Protein AF-A0A924DMP6-F1 (afdb_monomer_lite)

Structure (mmCIF, N/CA/C/O backbone):
data_AF-A0A924DMP6-F1
#
_entry.id   AF-A0A924DMP6-F1
#
loop_
_atom_site.group_PDB
_atom_site.id
_atom_site.type_symbol
_atom_site.label_atom_id
_atom_site.label_alt_id
_atom_site.label_comp_id
_atom_site.label_asym_id
_atom_site.label_entity_id
_atom_site.label_seq_id
_atom_site.pdbx_PDB_ins_code
_atom_site.Cartn_x
_atom_site.Cartn_y
_atom_site.Cartn_z
_atom_site.occupancy
_atom_site.B_iso_or_equiv
_atom_site.auth_seq_id
_atom_site.auth_comp_id
_atom_site.auth_asym_id
_atom_site.auth_atom_id
_atom_site.pdbx_PDB_model_num
ATOM 1 N N . MET A 1 1 ? 61.816 -20.428 -28.764 1.00 42.34 1 MET A N 1
ATOM 2 C CA . MET A 1 1 ? 60.392 -20.109 -29.004 1.00 42.34 1 MET A CA 1
ATOM 3 C C . MET A 1 1 ? 60.312 -19.282 -30.287 1.00 42.34 1 MET A C 1
ATOM 5 O O . MET A 1 1 ? 60.716 -18.129 -30.288 1.00 42.34 1 MET A O 1
ATOM 9 N N . LYS A 1 2 ? 59.979 -19.912 -31.422 1.00 51.47 2 LYS A N 1
ATOM 10 C CA . LYS A 1 2 ? 59.967 -19.271 -32.749 1.00 51.47 2 LYS A CA 1
ATOM 11 C C . LYS A 1 2 ? 58.604 -18.605 -32.955 1.00 51.47 2 LYS A C 1
ATOM 13 O O . LYS A 1 2 ? 57.623 -19.295 -33.199 1.00 51.47 2 LYS A O 1
ATOM 18 N N . ILE A 1 3 ? 58.553 -17.282 -32.830 1.00 60.56 3 ILE A N 1
ATOM 19 C CA . ILE A 1 3 ? 57.393 -16.474 -33.218 1.00 60.56 3 ILE A CA 1
ATOM 20 C C . ILE A 1 3 ? 57.320 -16.522 -34.749 1.00 60.56 3 ILE A C 1
ATOM 22 O O . ILE A 1 3 ? 58.172 -15.964 -35.443 1.00 60.56 3 ILE A O 1
ATOM 26 N N . LEU A 1 4 ? 56.353 -17.275 -35.270 1.00 61.66 4 LEU A N 1
ATOM 27 C CA . LEU A 1 4 ? 56.066 -17.394 -36.696 1.00 61.66 4 LEU A CA 1
ATOM 28 C C . LEU A 1 4 ? 55.732 -16.002 -37.259 1.00 61.66 4 LEU A C 1
ATOM 30 O O . LEU A 1 4 ? 54.700 -15.420 -36.940 1.00 61.66 4 LEU A O 1
ATOM 34 N N . LYS A 1 5 ? 56.625 -15.463 -38.099 1.00 58.03 5 LYS A N 1
ATOM 35 C CA . LYS A 1 5 ? 56.391 -14.273 -38.928 1.00 58.03 5 LYS A CA 1
ATOM 36 C C . LYS A 1 5 ? 55.356 -14.616 -40.004 1.00 58.03 5 LYS A C 1
ATOM 38 O O . LYS A 1 5 ? 55.732 -14.990 -41.111 1.00 58.03 5 LYS A O 1
ATOM 43 N N . ASN A 1 6 ? 54.070 -14.493 -39.690 1.00 59.84 6 ASN A N 1
ATOM 44 C CA . ASN A 1 6 ? 53.023 -14.517 -40.705 1.00 59.84 6 ASN A CA 1
ATOM 45 C C . ASN A 1 6 ? 52.802 -13.085 -41.227 1.00 59.84 6 ASN A C 1
ATOM 47 O O . ASN A 1 6 ? 52.469 -12.188 -40.457 1.00 59.84 6 ASN A O 1
ATOM 51 N N . ARG A 1 7 ? 53.069 -12.856 -42.519 1.00 59.00 7 ARG A N 1
ATOM 52 C CA . ARG A 1 7 ? 52.926 -11.558 -43.214 1.00 59.00 7 ARG A CA 1
ATOM 53 C C . ARG A 1 7 ? 51.614 -11.460 -44.007 1.00 59.00 7 ARG A C 1
ATOM 55 O O . ARG A 1 7 ? 51.536 -10.715 -44.977 1.00 59.00 7 ARG A O 1
ATOM 62 N N . SER A 1 8 ? 50.581 -12.196 -43.616 1.00 68.06 8 SER A N 1
ATOM 63 C CA . SER A 1 8 ? 49.222 -11.965 -44.104 1.00 68.06 8 SER A CA 1
ATOM 64 C C . SER A 1 8 ? 48.647 -10.749 -43.372 1.00 68.06 8 SER A C 1
ATOM 66 O O . SER A 1 8 ? 48.134 -10.872 -42.262 1.00 68.06 8 SER A O 1
ATOM 68 N N . GLY A 1 9 ? 48.824 -9.558 -43.947 1.00 71.25 9 GLY A N 1
ATOM 69 C CA . GLY A 1 9 ? 48.139 -8.358 -43.470 1.00 71.25 9 GLY A CA 1
ATOM 70 C C . GLY A 1 9 ? 46.628 -8.554 -43.578 1.00 71.25 9 GLY A C 1
ATOM 71 O O . GLY A 1 9 ? 46.158 -9.051 -44.600 1.00 71.25 9 GLY A O 1
ATOM 72 N N . PHE A 1 10 ? 45.893 -8.196 -42.524 1.00 75.69 10 PHE A N 1
ATOM 73 C CA . PHE A 1 10 ? 44.431 -8.182 -42.549 1.00 75.69 10 PHE A CA 1
ATOM 74 C C . PHE A 1 10 ? 43.949 -7.355 -43.736 1.00 75.69 10 PHE A C 1
ATOM 76 O O . PHE A 1 10 ? 44.444 -6.248 -43.981 1.00 75.69 10 PHE A O 1
ATOM 83 N N . SER A 1 11 ? 42.999 -7.903 -44.484 1.00 85.31 11 SER A N 1
ATOM 84 C CA . SER A 1 11 ? 42.436 -7.192 -45.619 1.00 85.31 11 SER A CA 1
ATOM 85 C C . SER A 1 11 ? 41.635 -5.999 -45.102 1.00 85.31 11 SER A C 1
ATOM 87 O O . SER A 1 11 ? 40.874 -6.116 -44.141 1.00 85.31 11 SER A O 1
ATOM 89 N N . LEU A 1 12 ? 41.763 -4.844 -45.761 1.00 85.81 12 LEU A N 1
ATOM 90 C CA . LEU A 1 12 ? 40.975 -3.640 -45.463 1.00 85.81 12 LEU A CA 1
ATOM 91 C C . LEU A 1 12 ? 39.467 -3.959 -45.366 1.00 85.81 12 LEU A C 1
ATOM 93 O O . LEU A 1 12 ? 38.747 -3.368 -44.562 1.00 85.81 12 LEU A O 1
ATOM 97 N N . ILE A 1 13 ? 39.001 -4.933 -46.155 1.00 89.56 13 ILE A N 1
ATOM 98 C CA . ILE A 1 13 ? 37.602 -5.359 -46.178 1.00 89.56 13 ILE A CA 1
ATOM 99 C C . ILE A 1 13 ? 37.170 -6.064 -44.886 1.00 89.56 13 ILE A C 1
ATOM 101 O O . ILE A 1 13 ? 36.045 -5.868 -44.435 1.00 89.56 13 ILE A O 1
ATOM 105 N N . GLU A 1 14 ? 38.063 -6.824 -44.247 1.00 85.75 14 GLU A N 1
ATOM 106 C CA . GLU A 1 14 ? 37.781 -7.522 -42.987 1.00 85.75 14 GLU A CA 1
ATOM 107 C C . GLU A 1 14 ? 37.583 -6.513 -41.851 1.00 85.75 14 GLU A C 1
ATOM 109 O O . GLU A 1 14 ? 36.670 -6.659 -41.039 1.00 85.75 14 GLU A O 1
ATOM 114 N N . ILE A 1 15 ? 38.374 -5.433 -41.845 1.00 88.56 15 ILE A N 1
ATOM 115 C CA . ILE A 1 15 ? 38.242 -4.339 -40.873 1.00 88.56 15 ILE A CA 1
ATOM 116 C C . ILE A 1 15 ? 36.915 -3.591 -41.077 1.00 88.56 15 ILE A C 1
ATOM 118 O O . ILE A 1 15 ? 36.220 -3.304 -40.104 1.00 88.56 15 ILE A O 1
ATOM 122 N N . LEU A 1 16 ? 36.518 -3.315 -42.324 1.00 90.81 16 LEU A N 1
ATOM 123 C CA . LEU A 1 16 ? 35.244 -2.645 -42.618 1.00 90.81 16 LEU A CA 1
ATOM 124 C C . LEU A 1 16 ? 34.028 -3.492 -42.214 1.00 90.81 16 LEU A C 1
ATOM 126 O O . LEU A 1 16 ? 33.074 -2.953 -41.649 1.00 90.81 16 LEU A O 1
ATOM 130 N N . ILE A 1 17 ? 34.071 -4.810 -42.439 1.00 91.94 17 ILE A N 1
ATOM 131 C CA . ILE A 1 17 ? 33.013 -5.731 -41.993 1.00 91.94 17 ILE A CA 1
ATOM 132 C C . ILE A 1 17 ? 32.947 -5.768 -40.461 1.00 91.94 17 ILE A C 1
ATOM 134 O O . ILE A 1 17 ? 31.854 -5.684 -39.897 1.00 91.94 17 ILE A O 1
ATOM 138 N N . ALA A 1 18 ? 34.094 -5.830 -39.775 1.00 91.12 18 ALA A N 1
ATOM 139 C CA . ALA A 1 18 ? 34.142 -5.808 -38.314 1.00 91.12 18 ALA A CA 1
ATOM 140 C C . ALA A 1 18 ? 33.552 -4.510 -37.734 1.00 91.12 18 ALA A C 1
ATOM 142 O O . ALA A 1 18 ? 32.741 -4.569 -36.809 1.00 91.12 18 ALA A O 1
ATOM 143 N N . ILE A 1 19 ? 33.884 -3.349 -38.312 1.00 91.94 19 ILE A N 1
ATOM 144 C CA . ILE A 1 19 ? 33.319 -2.049 -37.909 1.00 91.94 19 ILE A CA 1
ATOM 145 C C . ILE A 1 19 ? 31.801 -2.019 -38.142 1.00 91.94 19 ILE A C 1
ATOM 147 O O . ILE A 1 19 ? 31.053 -1.577 -37.267 1.00 91.94 19 ILE A O 1
ATOM 151 N N . GLY A 1 20 ? 31.330 -2.536 -39.282 1.00 93.56 20 GLY A N 1
ATOM 152 C CA . GLY A 1 20 ? 29.899 -2.633 -39.585 1.00 93.56 20 GLY A CA 1
ATOM 153 C C . GLY A 1 20 ? 29.132 -3.500 -38.580 1.00 93.56 20 GLY A C 1
ATOM 154 O O . GLY A 1 20 ? 28.090 -3.086 -38.067 1.00 93.56 20 GLY A O 1
ATOM 155 N N . LEU A 1 21 ? 29.674 -4.673 -38.235 1.00 92.81 21 LEU A N 1
ATOM 156 C CA . LEU A 1 21 ? 29.071 -5.582 -37.253 1.00 92.81 21 LEU A CA 1
ATOM 157 C C . LEU A 1 21 ? 29.084 -4.998 -35.833 1.00 92.81 21 LEU A C 1
ATOM 159 O O . LEU A 1 21 ? 28.084 -5.104 -35.123 1.00 92.81 21 LEU A O 1
ATOM 163 N N . MET A 1 22 ? 30.168 -4.328 -35.427 1.00 92.19 22 MET A N 1
ATOM 164 C CA . MET A 1 22 ? 30.238 -3.652 -34.124 1.00 92.19 22 MET A CA 1
ATOM 165 C C . MET A 1 22 ? 29.216 -2.513 -34.008 1.00 92.19 22 MET A C 1
ATOM 167 O O . MET A 1 22 ? 28.601 -2.345 -32.950 1.00 92.19 22 MET A O 1
ATOM 171 N N . GLY A 1 23 ? 28.977 -1.771 -35.095 1.00 93.75 23 GLY A N 1
ATOM 172 C CA . GLY A 1 23 ? 27.943 -0.735 -35.140 1.00 93.75 23 GLY A CA 1
ATOM 173 C C . GLY A 1 23 ? 26.539 -1.302 -34.910 1.00 93.75 23 GLY A C 1
ATOM 174 O O . GLY A 1 23 ? 25.798 -0.804 -34.059 1.00 93.75 23 GLY A O 1
ATOM 175 N N . ALA A 1 24 ? 26.194 -2.391 -35.604 1.00 92.62 24 ALA A N 1
ATOM 176 C CA . ALA A 1 24 ? 24.896 -3.050 -35.453 1.00 92.62 24 ALA A CA 1
ATOM 177 C C . ALA A 1 24 ? 24.693 -3.645 -34.044 1.00 92.62 24 ALA A C 1
ATOM 179 O O . ALA A 1 24 ? 23.635 -3.459 -33.437 1.00 92.62 24 ALA A O 1
ATOM 180 N N . LEU A 1 25 ? 25.720 -4.301 -33.489 1.00 93.31 25 LEU A N 1
ATOM 181 C CA . LEU A 1 25 ? 25.680 -4.860 -32.131 1.00 93.31 25 LEU A CA 1
ATOM 182 C C . LEU A 1 25 ? 25.484 -3.778 -31.062 1.00 93.31 25 LEU A C 1
ATOM 184 O O . LEU A 1 25 ? 24.733 -3.986 -30.109 1.00 93.31 25 LEU A O 1
ATOM 188 N N . SER A 1 26 ? 26.098 -2.607 -31.241 1.00 94.69 26 SER A N 1
ATOM 189 C CA . SER A 1 26 ? 25.977 -1.489 -30.296 1.00 94.69 26 SER A CA 1
ATOM 190 C C . SER A 1 26 ? 24.538 -0.968 -30.202 1.00 94.69 26 SER A C 1
ATOM 192 O O . SER A 1 26 ? 24.026 -0.749 -29.103 1.00 94.69 26 SER A O 1
ATOM 194 N N . ALA A 1 27 ? 23.848 -0.831 -31.340 1.00 93.19 27 ALA A N 1
ATOM 195 C CA . ALA A 1 27 ? 22.446 -0.408 -31.367 1.00 93.19 27 ALA A CA 1
ATOM 196 C C . ALA A 1 27 ? 21.519 -1.440 -30.698 1.00 93.19 27 ALA A C 1
ATOM 198 O O . ALA A 1 27 ? 20.613 -1.077 -29.943 1.00 93.19 27 ALA A O 1
ATOM 199 N N . TRP A 1 28 ? 21.771 -2.733 -30.925 1.00 93.38 28 TRP A N 1
ATOM 200 C CA . TRP A 1 28 ? 21.025 -3.806 -30.265 1.00 93.38 28 TRP A CA 1
ATOM 201 C C . TRP A 1 28 ? 21.230 -3.797 -28.744 1.00 93.38 28 TRP A C 1
ATOM 203 O O . TRP A 1 28 ? 20.260 -3.874 -27.985 1.00 93.38 28 TRP A O 1
ATOM 213 N N . MET A 1 29 ? 22.470 -3.609 -28.288 1.00 94.56 29 MET A N 1
ATOM 214 C CA . MET A 1 29 ? 22.795 -3.553 -26.864 1.00 94.56 29 MET A CA 1
ATOM 215 C C . MET A 1 29 ? 22.160 -2.339 -26.169 1.00 94.56 29 MET A C 1
ATOM 217 O O . MET A 1 29 ? 21.694 -2.453 -25.035 1.00 94.56 29 MET A O 1
ATOM 221 N N . MET A 1 30 ? 22.036 -1.202 -26.863 1.00 95.06 30 MET A N 1
ATOM 222 C CA . MET A 1 30 ? 21.335 -0.025 -26.340 1.00 95.06 30 MET A CA 1
ATOM 223 C C . MET A 1 30 ? 19.858 -0.322 -26.039 1.00 95.06 30 MET A C 1
ATOM 225 O O . MET A 1 30 ? 19.350 0.067 -24.986 1.00 95.06 30 MET A O 1
ATOM 229 N N . ASN A 1 31 ? 19.175 -1.080 -26.903 1.00 92.81 31 ASN A N 1
ATOM 230 C CA . ASN A 1 31 ? 17.793 -1.495 -26.651 1.00 92.81 31 ASN A CA 1
ATOM 231 C C . ASN A 1 31 ? 17.684 -2.387 -25.406 1.00 92.81 31 ASN A C 1
ATOM 233 O O . ASN A 1 31 ? 16.789 -2.170 -24.588 1.00 92.81 31 ASN A O 1
ATOM 237 N N . ILE A 1 32 ? 18.616 -3.326 -25.213 1.00 94.62 32 ILE A N 1
ATOM 238 C CA . ILE A 1 32 ? 18.661 -4.175 -24.011 1.00 94.62 32 ILE A CA 1
ATOM 239 C C . ILE A 1 32 ? 18.857 -3.326 -22.757 1.00 94.62 32 ILE A C 1
ATOM 241 O O . ILE A 1 32 ? 18.089 -3.469 -21.805 1.00 94.62 32 ILE A O 1
ATOM 245 N N . PHE A 1 33 ? 19.814 -2.395 -22.769 1.00 93.94 33 PHE A N 1
ATOM 246 C CA . PHE A 1 33 ? 20.047 -1.515 -21.626 1.00 93.94 33 PHE A CA 1
ATOM 247 C C . PHE A 1 33 ? 18.816 -0.673 -21.291 1.00 93.94 33 PHE A C 1
ATOM 249 O O . PHE A 1 33 ? 18.423 -0.605 -20.130 1.00 93.94 33 PHE A O 1
ATOM 256 N N . THR A 1 34 ? 18.129 -0.104 -22.288 1.00 93.56 34 THR A N 1
ATOM 257 C CA . THR A 1 34 ? 16.900 0.662 -22.015 1.00 93.56 34 THR A CA 1
ATOM 258 C C . THR A 1 34 ? 15.786 -0.195 -21.409 1.00 93.56 34 THR A C 1
ATOM 260 O O . THR A 1 34 ? 15.024 0.301 -20.577 1.00 93.56 34 THR A O 1
ATOM 263 N N . GLN A 1 35 ? 15.683 -1.475 -21.785 1.00 93.06 35 GLN A N 1
ATOM 264 C CA . GLN A 1 35 ? 14.730 -2.405 -21.177 1.00 93.06 35 GLN A CA 1
ATOM 265 C C . GLN A 1 35 ? 15.132 -2.773 -19.747 1.00 93.06 35 GLN A C 1
ATOM 267 O O . GLN A 1 35 ? 14.280 -2.730 -18.861 1.00 93.06 35 GLN A O 1
ATOM 272 N N . GLN A 1 36 ? 16.413 -3.058 -19.500 1.00 92.25 36 GLN A N 1
ATOM 273 C CA . GLN A 1 36 ? 16.932 -3.326 -18.155 1.00 92.25 36 GLN A CA 1
ATOM 274 C C . GLN A 1 36 ? 16.693 -2.135 -17.221 1.00 92.25 36 GLN A C 1
ATOM 276 O O . GLN A 1 36 ? 16.090 -2.304 -16.164 1.00 92.25 36 GLN A O 1
ATOM 281 N N . THR A 1 37 ? 17.011 -0.912 -17.654 1.00 93.31 37 THR A N 1
ATOM 282 C CA . THR A 1 37 ? 16.752 0.305 -16.870 1.00 93.31 37 THR A CA 1
ATOM 283 C C . THR A 1 37 ? 15.259 0.514 -16.597 1.00 93.31 37 THR A C 1
ATOM 285 O O . THR A 1 37 ? 14.875 0.897 -15.491 1.00 93.31 37 THR A O 1
ATOM 288 N N . LYS A 1 38 ? 14.380 0.253 -17.578 1.00 94.38 38 LYS A N 1
ATOM 289 C CA . LYS A 1 38 ? 12.924 0.315 -17.361 1.00 94.38 38 LYS A CA 1
ATOM 290 C C . LYS A 1 38 ? 12.456 -0.746 -16.365 1.00 94.38 38 LYS A C 1
ATOM 292 O O . LYS A 1 38 ? 11.603 -0.433 -15.537 1.00 94.38 38 LYS A O 1
ATOM 297 N N . ASN A 1 39 ? 13.000 -1.961 -16.414 1.00 94.00 39 ASN A N 1
ATOM 298 C CA . ASN A 1 39 ? 12.678 -3.035 -15.470 1.00 94.00 39 ASN A CA 1
ATOM 299 C C . ASN A 1 39 ? 13.100 -2.671 -14.045 1.00 94.00 39 ASN A C 1
ATOM 301 O O . ASN A 1 39 ? 12.271 -2.712 -13.140 1.00 94.00 39 ASN A O 1
ATOM 305 N N . GLU A 1 40 ? 14.345 -2.236 -13.857 1.00 92.50 40 GLU A N 1
ATOM 306 C CA . GLU A 1 40 ? 14.861 -1.790 -12.558 1.00 92.50 40 GLU A CA 1
ATOM 307 C C . GLU A 1 40 ? 14.011 -0.656 -11.984 1.00 92.50 40 GLU A C 1
ATOM 309 O O . GLU A 1 40 ? 13.555 -0.725 -10.840 1.00 92.50 40 GLU A O 1
ATOM 314 N N . LYS A 1 41 ? 13.706 0.354 -12.808 1.00 94.62 41 LYS A N 1
ATOM 315 C CA . LYS A 1 41 ? 12.858 1.470 -12.391 1.00 94.62 41 LYS A CA 1
ATOM 316 C C . LYS A 1 41 ? 11.439 1.025 -12.050 1.00 94.62 41 LYS A C 1
ATOM 318 O O . LYS A 1 41 ? 10.888 1.485 -11.060 1.00 94.62 41 LYS A O 1
ATOM 323 N N . THR A 1 42 ? 10.857 0.115 -12.827 1.00 95.25 42 THR A N 1
ATOM 324 C CA . THR A 1 42 ? 9.526 -0.460 -12.566 1.00 95.25 42 THR A CA 1
ATOM 325 C C . THR A 1 42 ? 9.488 -1.168 -11.214 1.00 95.25 42 THR A C 1
ATOM 327 O O . THR A 1 42 ? 8.545 -0.957 -10.449 1.00 95.25 42 THR A O 1
ATOM 330 N N . THR A 1 43 ? 10.512 -1.964 -10.902 1.00 93.94 43 THR A N 1
ATOM 331 C CA . THR A 1 43 ? 10.642 -2.667 -9.620 1.00 93.94 43 THR A CA 1
ATOM 332 C C . THR A 1 43 ? 10.793 -1.685 -8.464 1.00 93.94 43 THR A C 1
ATOM 334 O O . THR A 1 43 ? 10.027 -1.767 -7.506 1.00 93.94 43 THR A O 1
ATOM 337 N N . ALA A 1 44 ? 11.689 -0.701 -8.584 1.00 93.50 44 ALA A N 1
ATOM 338 C CA . ALA A 1 44 ? 11.872 0.335 -7.569 1.00 93.50 44 ALA A CA 1
ATOM 339 C C . ALA A 1 44 ? 10.584 1.146 -7.332 1.00 93.50 44 ALA A C 1
ATOM 341 O O . ALA A 1 44 ? 10.177 1.347 -6.193 1.00 93.50 44 ALA A O 1
ATOM 342 N N . THR A 1 45 ? 9.880 1.543 -8.398 1.00 95.88 45 THR A N 1
ATOM 343 C CA . THR A 1 45 ? 8.574 2.217 -8.305 1.00 95.88 45 THR A CA 1
ATOM 344 C C . THR A 1 45 ? 7.532 1.358 -7.599 1.00 95.88 45 THR A C 1
ATOM 346 O O . THR A 1 45 ? 6.738 1.879 -6.820 1.00 95.88 45 THR A O 1
ATOM 349 N N . ASN A 1 46 ? 7.494 0.051 -7.864 1.00 94.06 46 ASN A N 1
ATOM 350 C CA . ASN A 1 46 ? 6.543 -0.834 -7.197 1.00 94.06 46 ASN A CA 1
ATOM 351 C C . ASN A 1 46 ? 6.845 -0.951 -5.698 1.00 94.06 46 ASN A C 1
ATOM 353 O O . ASN A 1 46 ? 5.914 -0.843 -4.907 1.00 94.06 46 ASN A O 1
ATOM 357 N N . MET A 1 47 ? 8.122 -1.080 -5.321 1.00 94.56 47 MET A N 1
ATOM 358 C CA . MET A 1 47 ? 8.551 -1.079 -3.917 1.00 94.56 47 MET A CA 1
ATOM 359 C C . MET A 1 47 ? 8.206 0.240 -3.213 1.00 94.56 47 MET A C 1
ATOM 361 O O . MET A 1 47 ? 7.673 0.210 -2.106 1.00 94.56 47 MET A O 1
ATOM 365 N N . ASP A 1 48 ? 8.433 1.385 -3.867 1.00 95.12 48 ASP A N 1
ATOM 366 C CA . ASP A 1 48 ? 8.060 2.704 -3.338 1.00 95.12 48 ASP A CA 1
ATOM 367 C C . ASP A 1 48 ? 6.536 2.810 -3.140 1.00 95.12 48 ASP A C 1
ATOM 369 O O . ASP A 1 48 ? 6.083 3.269 -2.094 1.00 95.12 48 ASP A O 1
ATOM 373 N N . ILE A 1 49 ? 5.725 2.357 -4.107 1.00 95.75 49 ILE A N 1
ATOM 374 C CA . ILE A 1 49 ? 4.255 2.360 -3.984 1.00 95.75 49 ILE A CA 1
ATOM 375 C C . ILE A 1 49 ? 3.795 1.485 -2.826 1.00 95.75 49 ILE A C 1
ATOM 377 O O . ILE A 1 49 ? 2.930 1.905 -2.061 1.00 95.75 49 ILE A O 1
ATOM 381 N N . ASP A 1 50 ? 4.353 0.286 -2.692 1.00 94.44 50 ASP A N 1
ATOM 382 C CA . ASP A 1 50 ? 3.944 -0.636 -1.640 1.00 94.44 50 ASP A CA 1
ATOM 383 C C . ASP A 1 50 ? 4.370 -0.090 -0.265 1.00 94.44 50 ASP A C 1
ATOM 385 O O . ASP A 1 50 ? 3.567 -0.089 0.666 1.00 94.44 50 ASP A O 1
ATOM 389 N N . SER A 1 51 ? 5.575 0.481 -0.149 1.00 94.88 51 SER A N 1
ATOM 390 C CA . SER A 1 51 ? 6.046 1.162 1.065 1.00 94.88 51 SER A CA 1
ATOM 391 C C . SER A 1 51 ? 5.146 2.344 1.450 1.00 94.88 51 SER A C 1
ATOM 393 O O . SER A 1 51 ? 4.683 2.417 2.591 1.00 94.88 51 SER A O 1
ATOM 395 N N . LEU A 1 52 ? 4.813 3.218 0.494 1.00 95.81 52 LEU A N 1
ATOM 396 C CA . LEU A 1 52 ? 3.911 4.354 0.715 1.00 95.81 52 LEU A CA 1
ATOM 397 C C . LEU A 1 52 ? 2.490 3.904 1.054 1.00 95.81 52 LEU A C 1
ATOM 399 O O . LEU A 1 52 ? 1.849 4.492 1.922 1.00 95.81 52 LEU A O 1
ATOM 403 N N . GLY A 1 53 ? 1.994 2.859 0.394 1.00 95.50 53 GLY A N 1
ATOM 404 C CA . GLY A 1 53 ? 0.687 2.273 0.672 1.00 95.50 53 GLY A CA 1
ATOM 405 C C . GLY A 1 53 ? 0.597 1.739 2.101 1.00 95.50 53 GLY A C 1
ATOM 406 O O . GLY A 1 53 ? -0.406 1.966 2.778 1.00 95.50 53 GLY A O 1
ATOM 407 N N . GLN A 1 54 ? 1.659 1.092 2.595 1.00 94.25 54 GLN A N 1
ATOM 408 C CA . GLN A 1 54 ? 1.732 0.637 3.986 1.00 94.25 54 GLN A CA 1
ATOM 409 C C . GLN A 1 54 ? 1.877 1.800 4.971 1.00 94.25 54 GLN A C 1
ATOM 411 O O . GLN A 1 54 ? 1.248 1.771 6.025 1.00 94.25 54 GLN A O 1
ATOM 416 N N . GLU A 1 55 ? 2.646 2.844 4.646 1.00 95.38 55 GLU A N 1
ATOM 417 C CA . GLU A 1 55 ? 2.742 4.031 5.505 1.00 95.38 55 GLU A CA 1
ATOM 418 C C . GLU A 1 55 ? 1.383 4.732 5.637 1.00 95.38 55 GLU A C 1
ATOM 420 O O . GLU A 1 55 ? 0.949 5.013 6.754 1.00 95.38 55 GLU A O 1
ATOM 425 N N . ILE A 1 56 ? 0.669 4.946 4.524 1.00 96.56 56 ILE A N 1
ATOM 426 C CA . ILE A 1 56 ? -0.688 5.512 4.532 1.00 96.56 56 ILE A CA 1
ATOM 427 C C . ILE A 1 56 ? -1.618 4.621 5.347 1.00 96.56 56 ILE A C 1
ATOM 429 O O . ILE A 1 56 ? -2.311 5.127 6.226 1.00 96.56 56 ILE A O 1
ATOM 433 N N . ARG A 1 57 ? -1.602 3.303 5.108 1.00 95.12 57 ARG A N 1
ATOM 434 C CA . ARG A 1 57 ? -2.400 2.337 5.873 1.00 95.12 57 ARG A CA 1
ATOM 435 C C . ARG A 1 57 ? -2.127 2.437 7.371 1.00 95.12 57 ARG A C 1
ATOM 437 O O . ARG A 1 57 ? -3.075 2.448 8.141 1.00 95.12 57 ARG A O 1
ATOM 444 N N . ASN A 1 58 ? -0.867 2.536 7.784 1.00 94.12 58 ASN A N 1
ATOM 445 C CA . ASN A 1 58 ? -0.504 2.655 9.195 1.00 94.12 58 ASN A CA 1
ATOM 446 C C . ASN A 1 58 ? -0.999 3.970 9.810 1.00 94.12 58 ASN A C 1
ATOM 448 O O . ASN A 1 58 ? -1.397 3.982 10.970 1.00 94.12 58 ASN A O 1
ATOM 452 N N . ILE A 1 59 ? -1.007 5.064 9.043 1.00 96.00 59 ILE A N 1
ATOM 453 C CA . ILE A 1 59 ? -1.561 6.345 9.498 1.00 96.00 59 ILE A CA 1
ATOM 454 C C . ILE A 1 59 ? -3.079 6.248 9.637 1.00 96.00 59 ILE A C 1
ATOM 456 O O . ILE A 1 59 ? -3.612 6.613 10.674 1.00 96.00 59 ILE A O 1
ATOM 460 N N . VAL A 1 60 ? -3.787 5.716 8.637 1.00 96.00 60 VAL A N 1
ATOM 461 C CA . VAL A 1 60 ? -5.253 5.586 8.706 1.00 96.00 60 VAL A CA 1
ATOM 462 C C . VAL A 1 60 ? -5.722 4.447 9.627 1.00 96.00 60 VAL A C 1
ATOM 464 O O . VAL A 1 60 ? -6.904 4.366 9.946 1.00 96.00 60 VAL A O 1
ATOM 467 N N . ALA A 1 61 ? -4.815 3.577 10.080 1.00 94.00 61 ALA A N 1
ATOM 468 C CA . ALA A 1 61 ? -5.068 2.593 11.136 1.00 94.00 61 ALA A CA 1
ATOM 469 C C . ALA A 1 61 ? -5.037 3.213 12.547 1.00 94.00 61 ALA A C 1
ATOM 471 O O . ALA A 1 61 ? -5.497 2.612 13.518 1.00 94.00 61 ALA A O 1
ATOM 472 N N . ASP A 1 62 ? -4.485 4.418 12.691 1.00 94.75 62 ASP A N 1
ATOM 473 C CA . ASP A 1 62 ? -4.652 5.193 13.910 1.00 94.75 62 ASP A CA 1
ATOM 474 C C . ASP A 1 62 ? -6.010 5.904 13.870 1.00 94.75 62 ASP A C 1
ATOM 476 O O . ASP A 1 62 ? -6.266 6.734 12.998 1.00 94.75 62 ASP A O 1
ATOM 480 N N . GLY A 1 63 ? -6.892 5.583 14.821 1.00 94.69 63 GLY A N 1
ATOM 481 C CA . GLY A 1 63 ? -8.268 6.090 14.817 1.00 94.69 63 GLY A CA 1
ATOM 482 C C . GLY A 1 63 ? -8.350 7.618 14.847 1.00 94.69 63 GLY A C 1
ATOM 483 O O . GLY A 1 63 ? -9.216 8.199 14.197 1.00 94.69 63 GLY A O 1
ATOM 484 N N . SER A 1 64 ? -7.409 8.278 15.534 1.00 96.00 64 SER A N 1
ATOM 485 C CA . SER A 1 64 ? -7.376 9.741 15.605 1.00 96.00 64 SER A CA 1
ATOM 486 C C . SER A 1 64 ? -6.969 10.366 14.267 1.00 96.00 64 SER A C 1
ATOM 488 O O . SER A 1 64 ? -7.632 11.281 13.782 1.00 96.00 64 SER A O 1
ATOM 490 N N . SER A 1 65 ? -5.942 9.821 13.613 1.00 97.25 65 SER A N 1
ATOM 491 C CA . SER A 1 65 ? -5.481 10.235 12.283 1.00 97.25 65 SER A CA 1
ATOM 492 C C . SER A 1 65 ? -6.523 9.956 11.198 1.00 97.25 65 SER A C 1
ATOM 494 O O . SER A 1 65 ? -6.759 10.799 10.327 1.00 97.25 65 SER A O 1
ATOM 496 N N . CYS A 1 66 ? -7.198 8.807 11.281 1.00 96.94 66 CYS A N 1
ATOM 497 C CA . CYS A 1 66 ? -8.302 8.453 10.398 1.00 96.94 66 CYS A CA 1
ATOM 498 C C . CYS A 1 66 ? -9.453 9.459 10.521 1.00 96.94 66 CYS A C 1
ATOM 500 O O . CYS A 1 66 ? -9.876 10.031 9.515 1.00 96.94 66 CYS A O 1
ATOM 502 N N . GLU A 1 67 ? -9.911 9.741 11.748 1.00 96.50 67 GLU A N 1
ATOM 503 C CA . GLU A 1 67 ? -10.973 10.722 11.986 1.00 96.50 67 GLU A CA 1
ATOM 504 C C . GLU A 1 67 ? -10.571 12.098 11.445 1.00 96.50 67 GLU A C 1
ATOM 506 O O . GLU A 1 67 ? -11.327 12.702 10.692 1.00 96.50 67 GLU A O 1
ATOM 511 N N . LYS A 1 68 ? -9.363 12.590 11.743 1.00 97.19 68 LYS A N 1
ATOM 512 C CA . LYS A 1 68 ? -8.914 13.895 11.223 1.00 97.19 68 LYS A CA 1
ATOM 513 C C . LYS A 1 68 ? -8.871 13.951 9.696 1.00 97.19 68 LYS A C 1
ATOM 515 O O . LYS A 1 68 ? -9.148 15.001 9.125 1.00 97.19 68 LYS A O 1
ATOM 520 N N . THR A 1 69 ? -8.571 12.830 9.049 1.00 97.31 69 THR A N 1
ATOM 521 C CA . THR A 1 69 ? -8.505 12.740 7.588 1.00 97.31 69 THR A CA 1
ATOM 522 C C . THR A 1 69 ? -9.892 12.691 6.935 1.00 97.31 69 THR A C 1
ATOM 524 O O . THR A 1 69 ? -10.091 13.321 5.898 1.00 97.31 69 THR A O 1
ATOM 527 N N . PHE A 1 70 ? -10.850 11.958 7.515 1.00 97.31 70 PHE A N 1
ATOM 528 C CA . PHE A 1 70 ? -12.114 11.626 6.837 1.00 97.31 70 PHE A CA 1
ATOM 529 C C . PHE A 1 70 ? -13.385 12.177 7.495 1.00 97.31 70 PHE A C 1
ATOM 531 O O . PHE A 1 70 ? -14.474 12.003 6.947 1.00 97.31 70 PHE A O 1
ATOM 538 N N . LYS A 1 71 ? -13.291 12.839 8.653 1.00 95.69 71 LYS A N 1
ATOM 539 C CA . LYS A 1 71 ? -14.463 13.365 9.365 1.00 95.69 71 LYS A CA 1
ATOM 540 C C . LYS A 1 71 ? -15.280 14.310 8.491 1.00 95.69 71 LYS A C 1
ATOM 542 O O . LYS A 1 71 ? -14.745 15.230 7.875 1.00 95.69 71 LYS A O 1
ATOM 547 N N . GLY A 1 72 ? -16.593 14.096 8.483 1.00 95.31 72 GLY A N 1
ATOM 548 C CA . GLY A 1 72 ? -17.527 14.899 7.690 1.00 95.31 72 GLY A CA 1
ATOM 549 C C . GLY A 1 72 ? -17.633 14.482 6.219 1.00 95.31 72 GLY A C 1
ATOM 550 O O . GLY A 1 72 ? -18.405 15.091 5.486 1.00 95.31 72 GLY A O 1
ATOM 551 N N . ILE A 1 73 ? -16.896 13.456 5.779 1.00 95.69 73 ILE A N 1
ATOM 552 C CA . ILE A 1 73 ? -17.018 12.900 4.427 1.00 95.69 73 ILE A CA 1
ATOM 553 C C . ILE A 1 73 ? -18.045 11.770 4.438 1.00 95.69 73 ILE A C 1
ATOM 555 O O . ILE A 1 73 ? -18.028 10.917 5.325 1.00 95.69 73 ILE A O 1
ATOM 559 N N . ASN A 1 74 ? -18.929 11.743 3.442 1.00 94.31 74 ASN A N 1
ATOM 560 C CA . ASN A 1 74 ? -19.871 10.649 3.245 1.00 94.31 74 ASN A CA 1
ATOM 561 C C . ASN A 1 74 ? -19.220 9.547 2.380 1.00 94.31 74 ASN A C 1
ATOM 563 O O . ASN A 1 74 ? -18.880 9.819 1.228 1.00 94.31 74 ASN A O 1
ATOM 567 N N . PRO A 1 75 ? -19.048 8.309 2.884 1.00 92.19 75 PRO A N 1
ATOM 568 C CA . PRO A 1 75 ? -18.344 7.243 2.167 1.00 92.19 75 PRO A CA 1
ATOM 569 C C . PRO A 1 75 ? -19.153 6.653 0.999 1.00 92.19 75 PRO A C 1
ATOM 571 O O . PRO A 1 75 ? -18.597 5.931 0.172 1.00 92.19 75 PRO A O 1
ATOM 574 N N . ASN A 1 76 ? -20.457 6.941 0.919 1.00 89.62 76 ASN A N 1
ATOM 575 C CA . ASN A 1 76 ? -21.338 6.498 -0.166 1.00 89.62 76 ASN A CA 1
ATOM 576 C C . ASN A 1 76 ? -21.367 7.484 -1.345 1.00 89.62 76 ASN A C 1
ATOM 578 O O . ASN A 1 76 ? -21.965 7.193 -2.380 1.00 89.62 76 ASN A O 1
ATOM 582 N N . ILE A 1 77 ? -20.740 8.656 -1.204 1.00 88.94 77 ILE A N 1
ATOM 583 C CA . ILE A 1 77 ? -20.665 9.674 -2.251 1.00 88.94 77 ILE A CA 1
ATOM 584 C C . ILE A 1 77 ? -19.196 9.835 -2.641 1.00 88.94 77 ILE A C 1
ATOM 586 O O . ILE A 1 77 ? -18.393 10.199 -1.777 1.00 88.94 77 ILE A O 1
ATOM 590 N N . PRO A 1 78 ? -18.826 9.620 -3.920 1.00 83.94 78 PRO A N 1
ATOM 591 C CA . PRO A 1 78 ? -17.463 9.832 -4.389 1.00 83.94 78 PRO A CA 1
ATOM 592 C C . PRO A 1 78 ? -16.978 11.234 -4.017 1.00 83.94 78 PRO A C 1
ATOM 594 O O . PRO A 1 78 ? -17.412 12.236 -4.583 1.00 83.94 78 PRO A O 1
ATOM 597 N N . SER A 1 79 ? -16.093 11.292 -3.029 1.00 84.50 79 SER A N 1
ATOM 598 C CA . SER A 1 79 ? -15.569 12.531 -2.472 1.00 84.50 79 SER A CA 1
ATOM 599 C C . SER A 1 79 ? -14.056 12.489 -2.564 1.00 84.50 79 SER A C 1
ATOM 601 O O . SER A 1 79 ? -13.423 11.556 -2.066 1.00 84.50 79 SER A O 1
ATOM 603 N N . ALA A 1 80 ? -13.478 13.500 -3.208 1.00 85.75 80 ALA A N 1
ATOM 604 C CA . ALA A 1 80 ? -12.036 13.611 -3.335 1.00 85.75 80 ALA A CA 1
ATOM 605 C C . ALA A 1 80 ? -11.437 14.030 -1.989 1.00 85.75 80 ALA A C 1
ATOM 607 O O . ALA A 1 80 ? -11.621 15.163 -1.530 1.00 85.75 80 ALA A O 1
ATOM 608 N N . VAL A 1 81 ? -10.694 13.121 -1.366 1.00 94.44 81 VAL A N 1
ATOM 609 C CA . VAL A 1 81 ? -9.875 13.448 -0.197 1.00 94.44 81 VAL A CA 1
ATOM 610 C C . VAL A 1 81 ? -8.617 14.147 -0.718 1.00 94.44 81 VAL A C 1
ATOM 612 O O . VAL A 1 81 ? -8.026 13.724 -1.710 1.00 94.44 81 VAL A O 1
ATOM 615 N N . LYS A 1 82 ? -8.228 15.273 -0.110 1.00 94.88 82 LYS A N 1
ATOM 616 C CA . LYS A 1 82 ? -7.091 16.085 -0.594 1.00 94.88 82 LYS A CA 1
ATOM 617 C C . LYS A 1 82 ? -5.757 15.654 0.008 1.00 94.88 82 LYS A C 1
ATOM 619 O O . LYS A 1 82 ? -4.726 15.693 -0.665 1.00 94.88 82 LYS A O 1
ATOM 624 N N . GLU A 1 83 ? -5.776 15.256 1.273 1.00 96.81 83 GLU A N 1
ATOM 625 C CA . GLU A 1 83 ? -4.581 14.973 2.058 1.00 96.81 83 GLU A CA 1
ATOM 626 C C . GLU A 1 83 ? -4.850 13.896 3.109 1.00 96.81 83 GLU A C 1
ATOM 628 O O . GLU A 1 83 ? -5.968 13.783 3.603 1.00 96.81 83 GLU A O 1
ATOM 633 N N . ILE A 1 84 ? -3.811 13.137 3.460 1.00 97.38 84 ILE A N 1
ATOM 634 C CA . ILE A 1 84 ? -3.801 12.228 4.609 1.00 97.38 84 ILE A CA 1
ATOM 635 C C . ILE A 1 84 ? -3.108 12.938 5.770 1.00 97.38 84 ILE A C 1
ATOM 637 O O . ILE A 1 84 ? -1.950 13.369 5.652 1.00 97.38 84 ILE A O 1
ATOM 641 N N . GLN A 1 85 ? -3.816 13.057 6.890 1.00 97.94 85 GLN A N 1
ATOM 642 C CA . GLN A 1 85 ? -3.340 13.724 8.095 1.00 97.94 85 GLN A CA 1
ATOM 643 C C . GLN A 1 85 ? -2.882 12.692 9.128 1.00 97.94 85 GLN A C 1
ATOM 645 O O . GLN A 1 85 ? -3.553 11.690 9.364 1.00 97.94 85 GLN A O 1
ATOM 650 N N . LYS A 1 86 ? -1.734 12.947 9.756 1.00 97.69 86 LYS A N 1
ATOM 651 C CA . LYS A 1 86 ? -1.193 12.152 10.859 1.00 97.69 86 LYS A CA 1
ATOM 652 C C . LYS A 1 86 ? -1.292 12.955 12.147 1.00 97.69 86 LYS A C 1
ATOM 654 O O . LYS A 1 86 ? -0.797 14.079 12.203 1.00 97.69 86 LYS A O 1
ATOM 659 N N . VAL A 1 87 ? -1.885 12.367 13.175 1.00 97.12 87 VAL A N 1
ATOM 660 C CA . VAL A 1 87 ? -1.864 12.906 14.535 1.00 97.12 87 VAL A CA 1
ATOM 661 C C . VAL A 1 87 ? -0.619 12.368 15.239 1.00 97.12 87 VAL A C 1
ATOM 663 O O . VAL A 1 87 ? -0.350 11.165 15.225 1.00 97.12 87 VAL A O 1
ATOM 666 N N . LEU A 1 88 ? 0.199 13.264 15.785 1.00 96.81 88 LEU A N 1
ATOM 667 C CA . LEU A 1 88 ? 1.393 12.912 16.554 1.00 96.81 88 LEU A CA 1
ATOM 668 C C . LEU A 1 88 ? 1.033 12.660 18.026 1.00 96.81 88 LEU A C 1
ATOM 670 O O . LEU A 1 88 ? -0.066 12.972 18.478 1.00 96.81 88 LEU A O 1
ATOM 674 N N . SER A 1 89 ? 1.969 12.098 18.794 1.00 94.88 89 SER A N 1
ATOM 675 C CA . SER A 1 89 ? 1.743 11.744 20.205 1.00 94.88 89 SER A CA 1
ATOM 676 C C . SER A 1 89 ? 1.414 12.941 21.109 1.00 94.88 89 SER A C 1
ATOM 678 O O . SER A 1 89 ? 0.848 12.754 22.179 1.00 94.88 89 SER A O 1
ATOM 680 N N . ASP A 1 90 ? 1.769 14.158 20.692 1.00 96.19 90 ASP A N 1
ATOM 681 C CA . ASP A 1 90 ? 1.442 15.420 21.368 1.00 96.19 90 ASP A CA 1
ATOM 682 C C . ASP A 1 90 ? 0.070 15.994 20.955 1.00 96.19 90 ASP A C 1
ATOM 684 O O . ASP A 1 90 ? -0.332 17.055 21.429 1.00 96.19 90 ASP A O 1
ATOM 688 N N . GLY A 1 91 ? -0.653 15.304 20.067 1.00 95.44 91 GLY A N 1
ATOM 689 C CA . GLY A 1 91 ? -1.938 15.729 19.517 1.00 95.44 91 GLY A CA 1
ATOM 690 C C . GLY A 1 91 ? -1.834 16.700 18.337 1.00 95.44 91 GLY A C 1
ATOM 691 O O . GLY A 1 91 ? -2.868 17.100 17.794 1.00 95.44 91 GLY A O 1
ATOM 692 N N . THR A 1 92 ? -0.628 17.080 17.904 1.00 97.38 92 THR A N 1
ATOM 693 C CA . THR A 1 92 ? -0.457 17.951 16.735 1.00 97.38 92 THR A CA 1
ATOM 694 C C . THR A 1 92 ? -0.815 17.218 15.443 1.00 97.38 92 THR A C 1
ATOM 696 O O . THR A 1 92 ? -0.613 16.010 15.297 1.00 97.38 92 THR A O 1
ATOM 699 N N . ILE A 1 93 ? -1.383 17.959 14.490 1.00 97.25 93 ILE A N 1
ATOM 700 C CA . ILE A 1 93 ? -1.811 17.426 13.196 1.00 97.25 93 ILE A CA 1
ATOM 701 C C . ILE A 1 93 ? -0.753 17.773 12.153 1.00 97.25 93 ILE A C 1
ATOM 703 O O . ILE A 1 93 ? -0.479 18.945 11.895 1.00 97.25 93 ILE A O 1
ATOM 707 N N . GLN A 1 94 ? -0.194 16.752 11.509 1.00 97.44 94 GLN A N 1
ATOM 708 C CA . GLN A 1 94 ? 0.750 16.894 10.410 1.00 97.44 94 GLN A CA 1
ATOM 709 C C . GLN A 1 94 ? 0.114 16.442 9.092 1.00 97.44 94 GLN A C 1
ATOM 711 O O . GLN A 1 94 ? -0.374 15.319 8.969 1.00 97.44 94 GLN A O 1
ATOM 716 N N . LYS A 1 95 ? 0.187 17.293 8.065 1.00 96.88 95 LYS A N 1
ATOM 717 C CA . LYS A 1 95 ? -0.158 16.927 6.685 1.00 96.88 95 LYS A CA 1
ATOM 718 C C . LYS A 1 95 ? 0.944 16.045 6.117 1.00 96.88 95 LYS A C 1
ATOM 720 O O . LYS A 1 95 ? 1.995 16.545 5.721 1.00 96.88 95 LYS A O 1
ATOM 725 N N . ARG A 1 96 ? 0.749 14.727 6.151 1.00 95.88 96 ARG A N 1
ATOM 726 C CA . ARG A 1 96 ? 1.812 13.789 5.778 1.00 95.88 96 ARG A CA 1
ATOM 727 C C . ARG A 1 96 ? 1.890 13.590 4.270 1.00 95.88 96 ARG A C 1
ATOM 729 O O . ARG A 1 96 ? 2.992 13.573 3.727 1.00 95.88 96 ARG A O 1
ATOM 736 N N . PHE A 1 97 ? 0.740 13.458 3.612 1.00 96.81 97 PHE A N 1
ATOM 737 C CA . PHE A 1 97 ? 0.674 13.211 2.174 1.00 96.81 97 PHE A CA 1
ATOM 738 C C . PHE A 1 97 ? -0.428 14.031 1.507 1.00 96.81 97 PHE A C 1
ATOM 740 O O . PHE A 1 97 ? -1.609 13.775 1.733 1.00 96.81 97 PHE A O 1
ATOM 747 N N . THR A 1 98 ? -0.050 14.944 0.618 1.00 97.00 98 THR A N 1
ATOM 748 C CA . THR A 1 98 ? -0.980 15.743 -0.193 1.00 97.00 98 THR A CA 1
ATOM 749 C C . THR A 1 98 ? -1.012 15.220 -1.626 1.00 97.00 98 THR A C 1
ATOM 751 O O . THR A 1 98 ? 0.036 14.938 -2.217 1.00 97.00 98 THR A O 1
ATOM 754 N N . ALA A 1 99 ? -2.205 15.100 -2.208 1.00 96.44 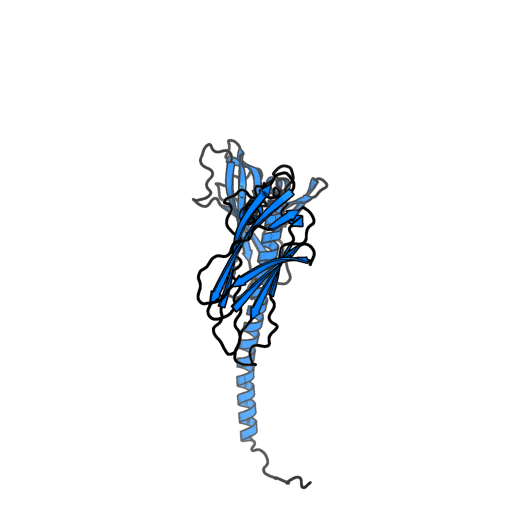99 ALA A N 1
ATOM 755 C CA . ALA A 1 99 ? -2.337 14.733 -3.613 1.00 96.44 99 ALA A CA 1
ATOM 756 C C . ALA A 1 99 ? -1.743 15.823 -4.530 1.00 96.44 99 ALA A C 1
ATOM 758 O O . ALA A 1 99 ? -1.942 17.015 -4.308 1.00 96.44 99 ALA A O 1
ATOM 759 N N . ASN A 1 100 ? -1.045 15.403 -5.587 1.00 95.31 100 ASN A N 1
ATOM 760 C CA . ASN A 1 100 ? -0.459 16.232 -6.651 1.00 95.31 100 ASN A CA 1
ATOM 761 C C . ASN A 1 100 ? 0.623 17.241 -6.224 1.00 95.31 100 ASN A C 1
ATOM 763 O O . ASN A 1 100 ? 0.984 18.104 -7.019 1.00 95.31 100 ASN A O 1
ATOM 767 N N . GLU A 1 101 ? 1.167 17.146 -5.009 1.00 92.44 101 GLU A N 1
ATOM 768 C CA . GLU A 1 101 ? 2.125 18.146 -4.521 1.00 92.44 101 GLU A CA 1
ATOM 769 C C . GLU A 1 101 ? 3.584 17.782 -4.830 1.00 92.44 101 GLU A C 1
ATOM 771 O O . GLU A 1 101 ? 4.347 18.601 -5.345 1.00 92.44 101 GLU A O 1
ATOM 776 N N . LYS A 1 102 ? 4.000 16.546 -4.529 1.00 90.56 102 LYS A N 1
ATOM 777 C CA . LYS A 1 102 ? 5.415 16.162 -4.591 1.00 90.56 102 LYS A CA 1
ATOM 778 C C . LYS A 1 102 ? 5.606 14.742 -5.108 1.00 90.56 102 LYS A C 1
ATOM 780 O O . LYS A 1 102 ? 4.831 13.838 -4.805 1.00 90.56 102 LYS A O 1
ATOM 785 N N . LYS A 1 103 ? 6.695 14.544 -5.853 1.00 91.25 103 LYS A N 1
ATOM 786 C CA . LYS A 1 103 ? 7.233 13.214 -6.149 1.00 91.25 103 LYS A CA 1
ATOM 787 C C . LYS A 1 103 ? 7.922 12.652 -4.906 1.00 91.25 103 LYS A C 1
ATOM 789 O O . LYS A 1 103 ? 8.788 13.307 -4.327 1.00 91.25 103 LYS A O 1
ATOM 794 N N . ILE A 1 104 ? 7.527 11.455 -4.509 1.00 89.00 104 ILE A N 1
ATOM 795 C CA . ILE A 1 104 ? 7.975 10.759 -3.310 1.00 89.00 104 ILE A CA 1
ATOM 796 C C . ILE A 1 104 ? 8.852 9.572 -3.727 1.00 89.00 104 ILE A C 1
ATOM 798 O O . ILE A 1 104 ? 8.613 8.939 -4.759 1.00 89.00 104 ILE A O 1
ATOM 802 N N . GLY A 1 105 ? 9.875 9.288 -2.920 1.00 86.25 105 GLY A N 1
ATOM 803 C CA . GLY A 1 105 ? 10.817 8.197 -3.157 1.00 86.25 105 GLY A CA 1
ATOM 804 C C . GLY A 1 105 ? 11.834 8.485 -4.263 1.00 86.25 105 GLY A C 1
ATOM 805 O O . GLY A 1 105 ? 11.795 9.514 -4.944 1.00 86.25 105 GLY A O 1
ATOM 806 N N . ASN A 1 106 ? 12.756 7.543 -4.446 1.00 85.94 106 ASN A N 1
ATOM 807 C CA . ASN A 1 106 ? 13.821 7.647 -5.446 1.00 85.94 106 ASN A CA 1
ATOM 808 C C . ASN A 1 106 ? 13.290 7.446 -6.868 1.00 85.94 106 ASN A C 1
ATOM 810 O O . ASN A 1 106 ? 13.855 7.962 -7.833 1.00 85.94 106 ASN A O 1
ATOM 814 N N . SER A 1 107 ? 12.185 6.713 -7.016 1.00 87.25 107 SER A N 1
ATOM 815 C CA . SER A 1 107 ? 11.602 6.434 -8.326 1.00 87.25 107 SER A CA 1
ATOM 816 C C . SER A 1 107 ? 10.732 7.576 -8.876 1.00 87.25 107 SER A C 1
ATOM 818 O O . SER A 1 107 ? 10.448 7.612 -10.081 1.00 87.25 107 SER A O 1
ATOM 820 N N . GLY A 1 108 ? 10.380 8.548 -8.026 1.00 92.44 108 GLY A N 1
ATOM 821 C CA . GLY A 1 108 ? 9.608 9.734 -8.386 1.00 92.44 108 GLY A CA 1
ATOM 822 C C . GLY A 1 108 ? 8.105 9.482 -8.531 1.00 92.44 108 GLY A C 1
ATOM 823 O O . GLY A 1 108 ? 7.468 10.122 -9.372 1.00 92.44 108 GLY A O 1
ATOM 824 N N . VAL A 1 109 ? 7.562 8.551 -7.741 1.00 96.19 109 VAL A N 1
ATOM 825 C CA . VAL A 1 109 ? 6.125 8.248 -7.654 1.00 96.19 109 VAL A CA 1
ATOM 826 C C . VAL A 1 109 ? 5.367 9.470 -7.147 1.00 96.19 109 VAL A C 1
ATOM 828 O O . VAL A 1 109 ? 5.823 10.153 -6.237 1.00 96.19 109 VAL A O 1
ATOM 831 N N . MET A 1 110 ? 4.191 9.749 -7.702 1.00 97.19 110 MET A N 1
ATOM 832 C CA . MET A 1 110 ? 3.338 10.847 -7.241 1.00 97.19 110 MET A CA 1
ATOM 833 C C . MET A 1 110 ? 1.958 10.323 -6.862 1.00 97.19 110 MET A C 1
ATOM 835 O O . MET A 1 110 ? 1.362 9.556 -7.613 1.00 97.19 110 MET A O 1
ATOM 839 N N . ILE A 1 111 ? 1.430 10.757 -5.719 1.00 97.44 111 ILE A N 1
ATOM 840 C CA . ILE A 1 111 ? 0.042 10.476 -5.346 1.00 97.44 111 ILE A CA 1
ATOM 841 C C . ILE A 1 111 ? -0.847 11.446 -6.121 1.00 97.44 111 ILE A C 1
ATOM 843 O O . ILE A 1 111 ? -0.740 12.655 -5.952 1.00 97.44 111 ILE A O 1
ATOM 847 N N . THR A 1 112 ? -1.700 10.922 -6.993 1.00 96.94 112 THR A N 1
ATOM 848 C CA . THR A 1 112 ? -2.587 11.718 -7.860 1.00 96.94 112 THR A CA 1
ATOM 849 C C . THR A 1 112 ? -3.920 12.054 -7.208 1.00 96.94 112 THR A C 1
ATOM 851 O O . THR A 1 112 ? -4.534 13.067 -7.538 1.00 96.94 112 THR A O 1
ATOM 854 N N . GLY A 1 113 ? -4.365 11.231 -6.260 1.00 95.44 113 GLY A N 1
ATOM 855 C CA . GLY A 1 113 ? -5.630 11.438 -5.577 1.00 95.44 113 GLY A CA 1
ATOM 856 C C . GLY A 1 113 ? -5.977 10.307 -4.625 1.00 95.44 113 GLY A C 1
ATOM 857 O O . GLY A 1 113 ? -5.358 9.237 -4.641 1.00 95.44 113 GLY A O 1
ATOM 858 N N . TYR A 1 114 ? -6.996 10.581 -3.824 1.00 96.31 114 TYR A N 1
ATOM 859 C CA . TYR A 1 114 ? -7.581 9.674 -2.857 1.00 96.31 114 TYR A CA 1
ATOM 860 C C . TYR A 1 114 ? -9.087 9.638 -3.093 1.00 96.31 114 TYR A C 1
ATOM 862 O O . TYR A 1 114 ? -9.734 10.688 -3.091 1.00 96.31 114 TYR A O 1
ATOM 870 N N . ASP A 1 115 ? -9.632 8.441 -3.247 1.00 93.25 115 ASP A N 1
ATOM 871 C CA . ASP A 1 115 ? -11.068 8.235 -3.382 1.00 93.25 115 ASP A CA 1
ATOM 872 C C . ASP A 1 115 ? -11.543 7.319 -2.262 1.00 93.25 115 ASP A C 1
ATOM 874 O O . ASP A 1 115 ? -10.999 6.231 -2.069 1.00 93.25 115 ASP A O 1
ATOM 878 N N . LEU A 1 116 ? -12.583 7.730 -1.542 1.00 92.44 116 LEU A N 1
ATOM 879 C CA . LEU A 1 116 ? -13.374 6.795 -0.754 1.00 92.44 116 LEU A CA 1
ATOM 880 C C . LEU A 1 116 ? -14.428 6.201 -1.680 1.00 92.44 116 LEU A C 1
ATOM 882 O O . LEU A 1 116 ? -15.286 6.920 -2.196 1.00 92.44 116 LEU A O 1
ATOM 886 N N . LYS A 1 117 ? -14.328 4.896 -1.928 1.00 84.56 117 LYS A N 1
ATOM 887 C CA . LYS A 1 117 ? -15.359 4.153 -2.645 1.00 84.56 117 LYS A CA 1
ATOM 888 C C . LYS A 1 117 ? -15.867 3.028 -1.769 1.00 84.56 117 LYS A C 1
ATOM 890 O O . LYS A 1 117 ? -15.125 2.137 -1.359 1.00 84.56 117 LYS A O 1
ATOM 895 N N . THR A 1 118 ? -17.165 3.050 -1.553 1.00 66.44 118 THR A N 1
ATOM 896 C CA . THR A 1 118 ? -17.936 1.861 -1.243 1.00 66.44 118 THR A CA 1
ATOM 897 C C . THR A 1 118 ? -18.180 1.144 -2.572 1.00 66.44 118 THR A C 1
ATOM 899 O O . THR A 1 118 ? -18.877 1.644 -3.450 1.00 66.44 118 THR A O 1
ATOM 902 N N . ASP A 1 119 ? -17.490 0.023 -2.792 1.00 67.00 119 ASP A N 1
ATOM 903 C CA . ASP A 1 119 ? -17.914 -0.931 -3.827 1.00 67.00 119 ASP A CA 1
ATOM 904 C C . ASP A 1 119 ? -19.313 -1.456 -3.449 1.00 67.00 119 ASP A C 1
ATOM 906 O O . ASP A 1 119 ? -19.722 -1.301 -2.295 1.00 67.00 119 ASP A O 1
ATOM 910 N N . GLU A 1 120 ? -20.048 -2.101 -4.356 1.00 63.12 120 GLU A N 1
ATOM 911 C CA . GLU A 1 120 ? -21.376 -2.661 -4.030 1.00 63.12 120 GLU A CA 1
ATOM 912 C C . GLU A 1 120 ? -21.319 -3.617 -2.821 1.00 63.12 120 GLU A C 1
ATOM 914 O O . GLU A 1 120 ? -22.271 -3.723 -2.051 1.00 63.12 120 GLU A O 1
ATOM 919 N N . THR A 1 121 ? -20.162 -4.246 -2.597 1.00 66.56 121 THR A N 1
ATOM 920 C CA . THR A 1 121 ? -19.841 -5.098 -1.442 1.00 66.56 121 THR A CA 1
ATOM 921 C C . THR A 1 121 ? -19.597 -4.357 -0.126 1.00 66.56 121 THR A C 1
ATOM 923 O O . THR A 1 121 ? -19.651 -4.986 0.927 1.00 66.56 121 THR A O 1
ATOM 926 N N . TYR A 1 122 ? -19.339 -3.049 -0.157 1.00 67.75 122 TYR A N 1
ATOM 927 C CA . TYR A 1 122 ? -18.972 -2.238 1.009 1.00 67.75 122 TYR A CA 1
ATOM 928 C C . TYR A 1 122 ? -19.948 -1.081 1.261 1.00 67.75 122 TYR A C 1
ATOM 930 O O . TYR A 1 122 ? -19.624 -0.144 1.975 1.00 67.75 122 TYR A O 1
ATOM 938 N N . LEU A 1 123 ? -21.145 -1.082 0.677 1.00 75.38 123 LEU A N 1
ATOM 939 C CA . LEU A 1 123 ? -22.129 -0.043 0.985 1.00 75.38 123 LEU A CA 1
ATOM 940 C C . LEU A 1 123 ? -22.599 -0.164 2.435 1.00 75.38 123 LEU A C 1
ATOM 942 O O . LEU A 1 123 ? -22.981 -1.245 2.877 1.00 75.38 123 LEU A O 1
ATOM 946 N N . ILE A 1 124 ? -22.627 0.959 3.156 1.00 81.19 124 ILE A N 1
ATOM 947 C CA . ILE A 1 124 ? -23.267 1.029 4.474 1.00 81.19 124 ILE A CA 1
ATOM 948 C C . ILE A 1 124 ? -24.775 1.138 4.227 1.00 81.19 124 ILE A C 1
ATOM 950 O O . ILE A 1 124 ? -25.220 2.173 3.713 1.00 81.19 124 ILE A O 1
ATOM 954 N N . PRO A 1 125 ? -25.581 0.108 4.546 1.00 85.00 125 PRO A N 1
ATOM 955 C CA . PRO A 1 125 ? -27.014 0.141 4.296 1.00 85.00 125 PRO A CA 1
ATOM 956 C C . PRO A 1 125 ? -27.671 1.312 5.027 1.00 85.00 125 PRO A C 1
ATOM 958 O O . PRO A 1 125 ? -27.299 1.657 6.151 1.00 85.00 125 PRO A O 1
ATOM 961 N N . LYS A 1 126 ? -28.694 1.912 4.409 1.00 86.00 126 LYS A N 1
ATOM 962 C CA . LYS A 1 126 ? -29.442 3.020 5.011 1.00 86.00 126 LYS A CA 1
ATOM 963 C C . LYS A 1 126 ? -29.975 2.605 6.390 1.00 86.00 126 LYS A C 1
ATOM 965 O O . LYS A 1 126 ? -30.715 1.633 6.499 1.00 86.00 126 LYS A O 1
ATOM 970 N N . GLY A 1 127 ? -29.609 3.359 7.426 1.00 86.62 127 GLY A N 1
ATOM 971 C CA . GLY A 1 127 ? -29.996 3.093 8.816 1.00 86.62 127 GLY A CA 1
ATOM 972 C C . GLY A 1 127 ? -28.952 2.339 9.647 1.00 86.62 127 GLY A C 1
ATOM 973 O O . GLY A 1 127 ? -29.105 2.270 10.865 1.00 86.62 127 GLY A O 1
ATOM 974 N N . GLN A 1 128 ? -27.876 1.824 9.043 1.00 90.88 128 GLN A N 1
ATOM 975 C CA . GLN A 1 128 ? -26.727 1.322 9.797 1.00 90.88 128 GLN A CA 1
ATOM 976 C C . GLN A 1 128 ? -25.748 2.458 10.108 1.00 90.88 128 GLN A C 1
ATOM 978 O O . GLN A 1 128 ? -25.407 3.259 9.242 1.00 90.88 128 GLN A O 1
ATOM 983 N N . LYS A 1 129 ? -25.287 2.512 11.362 1.00 92.62 129 LYS A N 1
ATOM 984 C CA . LYS A 1 129 ? -24.298 3.500 11.828 1.00 92.62 129 LYS A CA 1
ATOM 985 C C . LYS A 1 129 ? -22.858 3.019 11.713 1.00 92.62 129 LYS A C 1
ATOM 987 O O . LYS A 1 129 ? -21.952 3.784 12.004 1.00 92.62 129 LYS A O 1
ATOM 992 N N . VAL A 1 130 ? -22.637 1.761 11.341 1.00 91.56 130 VAL A N 1
ATOM 993 C CA . VAL A 1 130 ? -21.313 1.142 11.238 1.00 91.56 130 VAL A CA 1
ATOM 994 C C . VAL A 1 130 ? -21.259 0.353 9.940 1.00 91.56 130 VAL A C 1
ATOM 996 O O . VAL A 1 130 ? -22.232 -0.310 9.590 1.00 91.56 130 VAL A O 1
ATOM 999 N N . GLY A 1 131 ? -20.130 0.418 9.246 1.00 90.12 131 GLY A N 1
ATOM 1000 C CA . GLY A 1 131 ? -19.876 -0.395 8.066 1.00 90.12 131 GLY A CA 1
ATOM 1001 C C . GLY A 1 131 ? -18.411 -0.367 7.655 1.00 90.12 131 GLY A C 1
ATOM 1002 O O . GLY A 1 131 ? -17.533 0.033 8.425 1.00 90.12 131 GLY A O 1
ATOM 1003 N N . GLU A 1 132 ? -18.147 -0.808 6.435 1.00 91.06 132 GLU A N 1
ATOM 1004 C CA . GLU A 1 132 ? -16.812 -0.852 5.847 1.00 91.06 132 GLU A CA 1
ATOM 1005 C C . GLU A 1 132 ? -16.785 -0.010 4.570 1.00 91.06 132 GLU A C 1
ATOM 1007 O O . GLU A 1 132 ? -17.809 0.220 3.947 1.00 91.06 132 GLU A O 1
ATOM 1012 N N . THR A 1 133 ? -15.625 0.495 4.177 1.00 91.94 133 THR A N 1
ATOM 1013 C CA . THR A 1 133 ? -15.405 1.203 2.912 1.00 91.94 133 THR A CA 1
ATOM 1014 C C . THR A 1 133 ? -13.975 0.959 2.448 1.00 91.94 133 THR A C 1
ATOM 1016 O O . THR A 1 133 ? -13.164 0.393 3.184 1.00 91.94 133 THR A O 1
ATOM 1019 N N . VAL A 1 134 ? -13.629 1.370 1.231 1.00 92.56 134 VAL A N 1
ATOM 1020 C CA . VAL A 1 134 ? -12.274 1.227 0.700 1.00 92.56 134 VAL A CA 1
ATOM 1021 C C . VAL A 1 134 ? -11.721 2.594 0.323 1.00 92.56 134 VAL A C 1
ATOM 1023 O O . VAL A 1 134 ? -12.245 3.284 -0.551 1.00 92.56 134 VAL A O 1
ATOM 1026 N N . LEU A 1 135 ? -10.604 2.960 0.947 1.00 94.75 135 LEU A N 1
ATOM 1027 C CA . LEU A 1 135 ? -9.759 4.052 0.488 1.00 94.75 135 LEU A CA 1
ATOM 1028 C C . LEU A 1 135 ? -8.920 3.572 -0.694 1.00 94.75 135 LEU A C 1
ATOM 1030 O O . LEU A 1 135 ? -8.113 2.647 -0.575 1.00 94.75 135 LEU A O 1
ATOM 1034 N N . ILE A 1 136 ? -9.095 4.224 -1.833 1.00 94.69 136 ILE A N 1
ATOM 1035 C CA . ILE A 1 136 ? -8.323 4.005 -3.048 1.00 94.69 136 ILE A CA 1
ATOM 1036 C C . ILE A 1 136 ? -7.298 5.128 -3.158 1.00 94.69 136 ILE A C 1
ATOM 1038 O O . ILE A 1 136 ? -7.648 6.299 -3.282 1.00 94.69 136 ILE A O 1
ATOM 1042 N N . VAL A 1 137 ? -6.022 4.760 -3.129 1.00 96.44 137 VAL A N 1
ATOM 1043 C CA . VAL A 1 137 ? -4.904 5.674 -3.358 1.00 96.44 137 VAL A CA 1
ATOM 1044 C C . VAL A 1 137 ? -4.415 5.491 -4.789 1.00 96.44 137 VAL A C 1
ATOM 1046 O O . VAL A 1 137 ? -4.008 4.393 -5.176 1.00 96.44 137 VAL A O 1
ATOM 1049 N N . ASN A 1 138 ? -4.451 6.560 -5.581 1.00 96.88 138 ASN A N 1
ATOM 1050 C CA . ASN A 1 138 ? -4.048 6.536 -6.984 1.00 96.88 138 ASN A CA 1
ATOM 1051 C C . ASN A 1 138 ? -2.624 7.088 -7.137 1.00 96.88 138 ASN A C 1
ATOM 1053 O O . ASN A 1 138 ? -2.362 8.241 -6.790 1.00 96.88 138 ASN A O 1
ATOM 1057 N N . TYR A 1 139 ? -1.715 6.308 -7.717 1.00 97.69 139 TYR A N 1
ATOM 1058 C CA . TYR A 1 139 ? -0.318 6.686 -7.945 1.00 97.69 139 TYR A CA 1
ATOM 1059 C C . TYR A 1 139 ? -0.017 6.861 -9.437 1.00 97.69 139 TYR A C 1
ATOM 1061 O O . TYR A 1 139 ? -0.366 5.995 -10.239 1.00 97.69 139 TYR A O 1
ATOM 1069 N N . ASP A 1 140 ? 0.709 7.921 -9.799 1.00 97.62 140 ASP A N 1
ATOM 1070 C CA . ASP A 1 140 ? 1.381 8.075 -11.095 1.00 97.62 140 ASP A CA 1
ATOM 1071 C C . ASP A 1 140 ? 2.821 7.559 -10.984 1.00 97.62 140 ASP A C 1
ATOM 1073 O O . ASP A 1 140 ? 3.643 8.077 -10.223 1.00 97.62 140 ASP A O 1
ATOM 1077 N N . ARG A 1 141 ? 3.114 6.520 -11.765 1.00 96.00 141 ARG A N 1
ATOM 1078 C CA . ARG A 1 141 ? 4.401 5.818 -11.827 1.00 96.00 141 ARG A CA 1
ATOM 1079 C C . ARG A 1 141 ? 5.417 6.503 -12.749 1.00 96.00 141 ARG A C 1
ATOM 1081 O O . ARG A 1 141 ? 6.572 6.088 -12.824 1.00 96.00 141 ARG A O 1
ATOM 1088 N N . GLY A 1 142 ? 5.013 7.551 -13.467 1.00 94.56 142 GLY A N 1
ATOM 1089 C CA . GLY A 1 142 ? 5.856 8.269 -14.419 1.00 94.56 142 GLY A CA 1
ATOM 1090 C C . GLY A 1 142 ? 5.999 7.569 -15.777 1.00 94.56 142 GLY A C 1
ATOM 1091 O O . GLY A 1 142 ? 5.334 6.585 -16.080 1.00 94.56 142 GLY A O 1
ATOM 1092 N N . LYS A 1 143 ? 6.864 8.114 -16.646 1.00 91.50 143 LYS A N 1
ATOM 1093 C CA . LYS A 1 143 ? 7.004 7.688 -18.059 1.00 91.50 143 LYS A CA 1
ATOM 1094 C C . LYS A 1 143 ? 8.026 6.566 -18.303 1.00 91.50 143 LYS A C 1
ATOM 1096 O O . LYS A 1 143 ? 8.119 6.070 -19.418 1.00 91.50 143 LYS A O 1
ATOM 1101 N N . MET A 1 144 ? 8.827 6.202 -17.299 1.00 90.00 144 MET A N 1
ATOM 1102 C CA . MET A 1 144 ? 9.929 5.232 -17.439 1.00 90.00 144 MET A CA 1
ATOM 1103 C C . MET A 1 144 ? 9.650 3.897 -16.737 1.00 90.00 144 MET A C 1
ATOM 1105 O O . MET A 1 144 ? 10.583 3.191 -16.370 1.00 90.00 144 MET A O 1
ATOM 1109 N N . VAL A 1 145 ? 8.376 3.565 -16.538 1.00 94.12 145 VAL A N 1
ATOM 1110 C CA . VAL A 1 145 ? 7.950 2.262 -16.023 1.00 94.12 145 VAL A CA 1
ATOM 1111 C C . VAL A 1 145 ? 7.283 1.452 -17.125 1.00 94.12 145 VAL A C 1
ATOM 1113 O O . VAL A 1 145 ? 6.715 2.014 -18.062 1.00 94.12 145 VAL A O 1
ATOM 1116 N N . LEU A 1 146 ? 7.337 0.132 -17.009 1.00 93.44 146 LEU A N 1
ATOM 1117 C CA . LEU A 1 146 ? 6.549 -0.762 -17.844 1.00 93.44 146 LEU A CA 1
ATOM 1118 C C . LEU A 1 146 ? 5.111 -0.873 -17.317 1.00 93.44 146 LEU A C 1
ATOM 1120 O O . LEU A 1 146 ? 4.860 -0.861 -16.104 1.00 93.44 146 LEU A O 1
ATOM 1124 N N . GLY A 1 147 ? 4.168 -1.020 -18.248 1.00 93.88 147 GLY A N 1
ATOM 1125 C CA . GLY A 1 147 ? 2.745 -1.201 -17.966 1.00 93.88 147 GLY A CA 1
ATOM 1126 C C . GLY A 1 147 ? 1.983 0.107 -17.743 1.00 93.88 147 GLY A C 1
ATOM 1127 O O . GLY A 1 147 ? 2.337 1.157 -18.277 1.00 93.88 147 GLY A O 1
ATOM 1128 N N . ALA A 1 148 ? 0.899 0.028 -16.968 1.00 96.25 148 ALA A N 1
ATOM 1129 C CA . ALA A 1 148 ? 0.028 1.168 -16.712 1.00 96.25 148 ALA A CA 1
ATOM 1130 C C . ALA A 1 148 ? 0.766 2.287 -15.956 1.00 96.25 148 ALA A C 1
ATOM 1132 O O . ALA A 1 148 ? 1.474 2.038 -14.972 1.00 96.25 148 ALA A O 1
ATOM 1133 N N . LYS A 1 149 ? 0.558 3.527 -16.416 1.00 95.94 149 LYS A N 1
ATOM 1134 C CA . LYS A 1 149 ? 1.077 4.746 -15.779 1.00 95.94 149 LYS A CA 1
ATOM 1135 C C . LYS A 1 149 ? 0.444 4.977 -14.407 1.00 95.94 149 LYS A C 1
ATOM 1137 O O . LYS A 1 149 ? 1.125 5.416 -13.487 1.00 95.94 149 LYS A O 1
ATOM 1142 N N . LEU A 1 150 ? -0.844 4.663 -14.278 1.00 96.81 150 LEU A N 1
ATOM 1143 C CA . LEU A 1 150 ? -1.593 4.774 -13.033 1.00 96.81 150 LEU A CA 1
ATOM 1144 C C . LEU A 1 150 ? -1.685 3.403 -12.358 1.00 96.81 150 LEU A C 1
ATOM 1146 O O . LEU A 1 150 ? -2.022 2.417 -13.012 1.00 96.81 150 LEU A O 1
ATOM 1150 N N . LYS A 1 151 ? -1.390 3.342 -11.058 1.00 96.12 151 LYS A N 1
ATOM 1151 C CA . LYS A 1 151 ? -1.594 2.153 -10.213 1.00 96.12 151 LYS A CA 1
ATOM 1152 C C . LYS A 1 151 ? -2.405 2.551 -8.990 1.00 96.12 151 LYS A C 1
ATOM 1154 O O . LYS A 1 151 ? -2.174 3.607 -8.411 1.00 96.12 151 LYS A O 1
ATOM 1159 N N . THR A 1 152 ? -3.340 1.697 -8.599 1.00 96.00 152 THR A N 1
ATOM 1160 C CA . THR A 1 152 ? -4.215 1.919 -7.446 1.00 96.00 152 THR A CA 1
ATOM 1161 C C . THR A 1 152 ? -3.814 1.014 -6.290 1.00 96.00 152 THR A C 1
ATOM 1163 O O . THR A 1 152 ? -3.573 -0.175 -6.507 1.00 96.00 152 THR A O 1
ATOM 1166 N N . PHE A 1 153 ? -3.804 1.538 -5.069 1.00 94.31 153 PHE A N 1
ATOM 1167 C CA . PHE A 1 153 ? -3.659 0.760 -3.839 1.00 94.31 153 PHE A CA 1
ATOM 1168 C C . PHE A 1 153 ? -4.941 0.890 -3.019 1.00 94.31 153 PHE A C 1
ATOM 1170 O O . PHE A 1 153 ? -5.439 1.996 -2.826 1.00 94.31 153 PHE A O 1
ATOM 1177 N N . LYS A 1 154 ? -5.495 -0.236 -2.572 1.00 93.81 154 LYS A N 1
ATOM 1178 C CA . LYS A 1 154 ? -6.773 -0.286 -1.855 1.00 93.81 154 LYS A CA 1
ATOM 1179 C C . LYS A 1 154 ? -6.532 -0.565 -0.372 1.00 93.81 154 LYS A C 1
ATOM 1181 O O . LYS A 1 154 ? -5.803 -1.497 -0.024 1.00 93.81 154 LYS A O 1
ATOM 1186 N N . ILE A 1 155 ? -7.142 0.233 0.497 1.00 93.44 155 ILE A N 1
ATOM 1187 C CA . ILE A 1 155 ? -7.062 0.101 1.953 1.00 93.44 155 ILE A CA 1
ATOM 1188 C C . ILE A 1 155 ? -8.492 -0.014 2.491 1.00 93.44 155 ILE A C 1
ATOM 1190 O O . ILE A 1 155 ? -9.235 0.962 2.399 1.00 93.44 155 ILE A O 1
ATOM 1194 N N . PRO A 1 156 ? -8.902 -1.177 3.021 1.00 92.44 156 PRO A N 1
ATOM 1195 C CA . PRO A 1 156 ? -10.206 -1.314 3.654 1.00 92.44 156 PRO A CA 1
ATOM 1196 C C . PRO A 1 156 ? -10.237 -0.535 4.976 1.00 92.44 156 PRO A C 1
ATOM 1198 O O . PRO A 1 156 ? -9.262 -0.528 5.729 1.00 92.44 156 PRO A O 1
ATOM 1201 N N . ILE A 1 157 ? -11.349 0.135 5.256 1.00 93.06 157 ILE A N 1
ATOM 1202 C CA . ILE A 1 157 ? -11.557 0.988 6.427 1.00 93.06 157 ILE A CA 1
ATOM 1203 C C . ILE A 1 157 ? -12.902 0.635 7.049 1.00 93.06 157 ILE A C 1
ATOM 1205 O O . ILE A 1 157 ? -13.921 0.649 6.369 1.00 93.06 157 ILE A O 1
ATOM 1209 N N . SER A 1 158 ? -12.911 0.352 8.348 1.00 92.69 158 SER A N 1
ATOM 1210 C CA . SER A 1 158 ? -14.138 0.298 9.137 1.00 92.69 158 SER A CA 1
ATOM 1211 C C . SER A 1 158 ? -14.501 1.712 9.572 1.00 92.69 158 SER A C 1
ATOM 1213 O O . SER A 1 158 ? -13.646 2.456 10.060 1.00 92.69 158 SER A O 1
ATOM 1215 N N . VAL A 1 159 ? -15.754 2.103 9.373 1.00 95.12 159 VAL A N 1
ATOM 1216 C CA . VAL A 1 159 ? -16.243 3.455 9.652 1.00 95.12 159 VAL A CA 1
ATOM 1217 C C . VAL A 1 159 ? -17.512 3.397 10.490 1.00 95.12 159 VAL A C 1
ATOM 1219 O O . VAL A 1 159 ? -18.324 2.481 10.353 1.00 95.12 159 VAL A O 1
ATOM 1222 N N . SER A 1 160 ? -17.704 4.407 11.333 1.00 95.06 160 SER A N 1
ATOM 1223 C CA . SER A 1 160 ? -19.007 4.748 11.889 1.00 95.06 160 SER A CA 1
ATOM 1224 C C . SER A 1 160 ? -19.490 6.068 11.301 1.00 95.06 160 SER A C 1
ATOM 1226 O O . SER A 1 160 ? -18.686 6.973 11.062 1.00 95.06 160 SER A O 1
ATOM 1228 N N . VAL A 1 161 ? -20.789 6.173 11.043 1.00 96.44 161 VAL A N 1
ATOM 1229 C CA . VAL A 1 161 ? -21.411 7.337 10.409 1.00 96.44 161 VAL A CA 1
ATOM 1230 C C . VAL A 1 161 ? -22.470 7.978 11.303 1.00 96.44 161 VAL A C 1
ATOM 1232 O O . VAL A 1 161 ? -23.094 7.307 12.130 1.00 96.44 161 VAL A O 1
ATOM 1235 N N . ASP A 1 162 ? -22.657 9.288 11.149 1.00 96.62 162 ASP A N 1
ATOM 1236 C CA . ASP A 1 162 ? -23.753 10.036 11.767 1.00 96.62 162 ASP A CA 1
ATOM 1237 C C . ASP A 1 162 ? -25.096 9.767 11.062 1.00 96.62 162 ASP A C 1
ATOM 1239 O O . ASP A 1 162 ? -25.176 9.051 10.062 1.00 96.62 162 ASP A O 1
ATOM 1243 N N . ASP A 1 163 ? -26.177 10.362 11.573 1.00 95.25 163 ASP A N 1
ATOM 1244 C CA . ASP A 1 163 ? -27.512 10.224 10.975 1.00 95.25 163 ASP A CA 1
ATOM 1245 C C . ASP A 1 163 ? -27.610 10.867 9.569 1.00 95.25 163 ASP A C 1
ATOM 1247 O O . ASP A 1 163 ? -28.550 10.589 8.825 1.00 95.25 163 ASP A O 1
ATOM 1251 N N . SER A 1 164 ? -26.627 11.693 9.181 1.00 94.81 164 SER A N 1
ATOM 1252 C CA . SER A 1 164 ? -26.481 12.270 7.834 1.00 94.81 164 SER A CA 1
ATOM 1253 C C . SER A 1 164 ? -25.607 11.411 6.902 1.00 94.81 164 SER A C 1
ATOM 1255 O O . SER A 1 164 ? -25.445 11.743 5.726 1.00 94.81 164 SER A O 1
ATOM 1257 N N . GLY A 1 165 ? -25.053 10.299 7.396 1.00 93.38 165 GLY A N 1
ATOM 1258 C CA . GLY A 1 165 ? -24.165 9.407 6.652 1.00 93.38 165 GLY A CA 1
ATOM 1259 C C . GLY A 1 165 ? -22.714 9.886 6.549 1.00 93.38 165 GLY A C 1
ATOM 1260 O O . GLY A 1 165 ? -21.961 9.331 5.752 1.00 93.38 165 GLY A O 1
ATOM 1261 N N . ASN A 1 166 ? -22.296 10.894 7.318 1.00 96.00 166 ASN A N 1
ATOM 1262 C CA . ASN A 1 166 ? -20.908 11.353 7.343 1.00 96.00 166 ASN A CA 1
ATOM 1263 C C . ASN A 1 166 ? -20.083 10.551 8.344 1.00 96.00 166 ASN A C 1
ATOM 1265 O O . ASN A 1 166 ? -20.571 10.206 9.418 1.00 96.00 166 ASN A O 1
ATOM 1269 N N . ILE A 1 167 ? -18.811 10.312 8.034 1.00 95.81 167 ILE A N 1
ATOM 1270 C CA . ILE A 1 167 ? -17.891 9.594 8.922 1.00 95.81 167 ILE A CA 1
ATOM 1271 C C . ILE A 1 167 ? -17.712 10.368 10.240 1.00 95.81 167 ILE A C 1
ATOM 1273 O O . ILE A 1 167 ? -17.283 11.527 10.242 1.00 95.81 167 ILE A O 1
ATOM 1277 N N . LEU A 1 168 ? -18.014 9.694 11.355 1.00 95.81 168 LEU A N 1
ATOM 1278 C CA . LEU A 1 168 ? -17.777 10.139 12.731 1.00 95.81 168 LEU A CA 1
ATOM 1279 C C . LEU A 1 168 ? -16.459 9.598 13.279 1.00 95.81 168 LEU A C 1
ATOM 1281 O O . LEU A 1 168 ? -15.671 10.352 13.839 1.00 95.81 168 LEU A O 1
ATOM 1285 N N . SER A 1 169 ? -16.224 8.297 13.115 1.00 95.12 169 SER A N 1
ATOM 1286 C CA . SER A 1 169 ? -14.976 7.638 13.495 1.00 95.12 169 SER A CA 1
ATOM 1287 C C . SER A 1 169 ? -14.606 6.592 12.456 1.00 95.12 169 SER A C 1
ATOM 1289 O O . SER A 1 169 ? -15.470 6.067 11.752 1.00 95.12 169 SER A O 1
ATOM 1291 N N . CYS A 1 170 ? -13.319 6.293 12.334 1.00 94.88 170 CYS A N 1
ATOM 1292 C CA . CYS A 1 170 ? -12.862 5.271 11.411 1.00 94.88 170 CYS A CA 1
ATOM 1293 C C . CYS A 1 170 ? -11.544 4.648 11.845 1.00 94.88 170 CYS A C 1
ATOM 1295 O O . CYS A 1 170 ? -10.811 5.206 12.662 1.00 94.88 170 CYS A O 1
ATOM 1297 N N . ASN A 1 171 ? -11.263 3.472 11.297 1.00 92.50 171 ASN A N 1
ATOM 1298 C CA . ASN A 1 171 ? -10.006 2.769 11.472 1.00 92.50 171 ASN A CA 1
ATOM 1299 C C . ASN A 1 171 ? -9.752 1.873 10.253 1.00 92.50 171 ASN A C 1
ATOM 1301 O O . ASN A 1 171 ? -10.636 1.116 9.845 1.00 92.50 171 ASN A O 1
ATOM 1305 N N . ALA A 1 172 ? -8.561 1.943 9.661 1.00 90.69 172 ALA A N 1
ATOM 1306 C CA . ALA A 1 172 ? -8.184 1.005 8.615 1.00 90.69 172 ALA A CA 1
ATOM 1307 C C . ALA A 1 172 ? -8.168 -0.433 9.146 1.00 90.69 172 ALA A C 1
ATOM 1309 O O . ALA A 1 172 ? -7.529 -0.755 10.149 1.00 90.69 172 ALA A O 1
ATOM 1310 N N . LEU A 1 173 ? -8.852 -1.322 8.432 1.00 80.56 173 LEU A N 1
ATOM 1311 C CA . LEU A 1 173 ? -8.787 -2.747 8.696 1.00 80.56 173 LEU A CA 1
ATOM 1312 C C . LEU A 1 173 ? -7.378 -3.200 8.315 1.00 80.56 173 LEU A C 1
ATOM 1314 O O . LEU A 1 173 ? -6.972 -3.119 7.152 1.00 80.56 173 LEU A O 1
ATOM 1318 N N . ALA A 1 174 ? -6.597 -3.635 9.303 1.00 63.66 174 ALA A N 1
ATOM 1319 C CA . ALA A 1 174 ? -5.277 -4.171 9.026 1.00 63.66 174 ALA A CA 1
ATOM 1320 C C . ALA A 1 174 ? -5.422 -5.329 8.028 1.00 63.66 174 ALA A C 1
ATOM 1322 O O . ALA A 1 174 ? -6.192 -6.264 8.250 1.00 63.66 174 ALA A O 1
ATOM 1323 N N . SER A 1 175 ? -4.688 -5.250 6.917 1.00 53.06 175 SER A N 1
ATOM 1324 C CA . SER A 1 175 ? -4.602 -6.291 5.890 1.00 53.06 175 SER A CA 1
ATOM 1325 C C . SER A 1 175 ? -4.026 -7.557 6.519 1.00 53.06 175 SER A C 1
ATOM 1327 O O . SER A 1 175 ? -2.812 -7.718 6.558 1.00 53.06 175 SER A O 1
ATOM 1329 N N . THR A 1 176 ? -4.881 -8.401 7.095 1.00 45.69 176 THR A N 1
ATOM 1330 C CA . THR A 1 176 ? -4.563 -9.708 7.707 1.00 45.69 176 THR A CA 1
ATOM 1331 C C . THR A 1 176 ? -3.439 -9.747 8.757 1.00 45.69 176 THR A C 1
ATOM 1333 O O . THR A 1 176 ? -3.103 -10.816 9.252 1.00 45.69 176 THR A O 1
ATOM 1336 N N . THR A 1 177 ? -2.921 -8.605 9.206 1.00 48.97 177 THR A N 1
ATOM 1337 C CA . THR A 1 177 ? -2.103 -8.469 10.425 1.00 48.97 177 THR A CA 1
ATOM 1338 C C . THR A 1 177 ? -2.877 -7.798 11.552 1.00 48.97 177 THR A C 1
ATOM 1340 O O . THR A 1 177 ? -2.296 -7.329 12.529 1.00 48.97 177 THR A O 1
ATOM 1343 N N . ASN A 1 178 ? -4.212 -7.796 11.465 1.00 58.22 178 ASN A N 1
ATOM 1344 C CA . ASN A 1 178 ? -5.013 -7.660 12.665 1.00 58.22 178 ASN A CA 1
ATOM 1345 C C . ASN A 1 178 ? -4.577 -8.792 13.582 1.00 58.22 178 ASN A C 1
ATOM 1347 O O . ASN A 1 178 ? -4.554 -9.957 13.180 1.00 58.22 178 ASN A O 1
ATOM 1351 N N . LEU A 1 179 ? -4.217 -8.435 14.806 1.00 65.38 179 LEU A N 1
ATOM 1352 C CA . LEU A 1 179 ? -3.921 -9.384 15.859 1.00 65.38 179 LEU A CA 1
ATOM 1353 C C . LEU A 1 179 ? -4.964 -10.513 15.875 1.00 65.38 179 LEU A C 1
ATOM 1355 O O . LEU A 1 179 ? -4.581 -11.650 16.016 1.00 65.38 179 LEU A O 1
ATOM 1359 N N . ALA A 1 180 ? -6.238 -10.238 15.573 1.00 63.75 180 ALA A N 1
ATOM 1360 C CA . ALA A 1 180 ? -7.277 -11.249 15.346 1.00 63.75 180 ALA A CA 1
ATOM 1361 C C . ALA A 1 180 ? -6.982 -12.292 14.277 1.00 63.75 180 ALA A C 1
ATOM 1363 O O . ALA A 1 180 ? -7.038 -13.482 14.561 1.00 63.75 180 ALA A O 1
ATOM 1364 N N . SER A 1 181 ? -6.643 -11.869 13.069 1.00 57.97 181 SER A N 1
ATOM 1365 C CA . SER A 1 181 ? -6.242 -12.773 11.992 1.00 57.97 181 SER A CA 1
ATOM 1366 C C . SER A 1 181 ? -4.953 -13.527 12.330 1.00 57.97 181 SER A C 1
ATOM 1368 O O . SER A 1 181 ? -4.875 -14.721 12.065 1.00 57.97 181 SER A O 1
ATOM 1370 N N . LEU A 1 182 ? -3.980 -12.871 12.979 1.00 63.94 182 LEU A N 1
ATOM 1371 C CA . LEU A 1 182 ? -2.747 -13.524 13.429 1.00 63.94 182 LEU A CA 1
ATOM 1372 C C . LEU A 1 182 ? -3.029 -14.556 14.533 1.00 63.94 182 LEU A C 1
ATOM 1374 O O . LEU A 1 182 ? -2.544 -15.677 14.463 1.00 63.94 182 LEU A O 1
ATOM 1378 N N . CYS A 1 183 ? -3.840 -14.207 15.532 1.00 68.88 183 CYS A N 1
ATOM 1379 C CA . CYS A 1 183 ? -4.222 -15.102 16.615 1.00 68.88 183 CYS A CA 1
ATOM 1380 C C . CYS A 1 183 ? -5.034 -16.273 16.065 1.00 68.88 183 CYS A C 1
ATOM 1382 O O . CYS A 1 183 ? -4.694 -17.404 16.370 1.00 68.88 183 CYS A O 1
ATOM 1384 N N . ASN A 1 184 ? -6.008 -16.038 15.182 1.00 63.19 184 ASN A N 1
ATOM 1385 C CA . ASN A 1 184 ? -6.802 -17.103 14.567 1.00 63.19 184 ASN A CA 1
ATOM 1386 C C . ASN A 1 184 ? -5.946 -18.043 13.703 1.00 63.19 184 ASN A C 1
ATOM 1388 O O . ASN A 1 184 ? -6.137 -19.252 13.772 1.00 63.19 184 ASN A O 1
ATOM 1392 N N . ALA A 1 185 ? -4.968 -17.527 12.948 1.00 58.75 185 ALA A N 1
ATOM 1393 C CA . ALA A 1 185 ? -4.010 -18.361 12.211 1.00 58.75 185 ALA A CA 1
ATOM 1394 C C . ALA A 1 185 ? -3.128 -19.212 13.144 1.00 58.75 185 ALA A C 1
ATOM 1396 O O . ALA A 1 185 ? -2.703 -20.301 12.774 1.00 58.75 185 ALA A O 1
ATOM 1397 N N . LEU A 1 186 ? -2.886 -18.730 14.366 1.00 64.75 186 LEU A N 1
ATOM 1398 C CA . LEU A 1 186 ? -2.208 -19.462 15.437 1.00 64.75 186 LEU A CA 1
ATOM 1399 C C . LEU A 1 186 ? -3.166 -20.319 16.292 1.00 64.75 186 LEU A C 1
ATOM 1401 O O . LEU A 1 186 ? -2.719 -20.880 17.291 1.00 64.75 186 LEU A O 1
ATOM 1405 N N . GLY A 1 187 ? -4.462 -20.392 15.957 1.00 62.78 187 GLY A N 1
ATOM 1406 C CA . GLY A 1 187 ? -5.479 -21.112 16.738 1.00 62.78 187 GLY A CA 1
ATOM 1407 C C . GLY A 1 187 ? -5.823 -20.468 18.090 1.00 62.78 187 GLY A C 1
ATOM 1408 O O . GLY A 1 187 ? -6.198 -21.155 19.032 1.00 62.78 187 GLY A O 1
ATOM 1409 N N . ARG A 1 188 ? -5.652 -19.151 18.230 1.00 77.38 188 ARG A N 1
ATOM 1410 C CA . ARG A 1 188 ? -5.784 -18.387 19.483 1.00 77.38 188 ARG A CA 1
ATOM 1411 C C . ARG A 1 188 ? -6.858 -17.308 19.374 1.00 77.38 188 ARG A C 1
ATOM 1413 O O . ARG A 1 188 ? -7.039 -16.699 18.325 1.00 77.38 188 ARG A O 1
ATOM 1420 N N . SER A 1 189 ? -7.499 -16.978 20.492 1.00 79.31 189 SER A N 1
ATOM 1421 C CA . SER A 1 189 ? -8.414 -15.834 20.585 1.00 79.31 189 SER A CA 1
ATOM 1422 C C . SER A 1 189 ? -7.669 -14.521 20.876 1.00 79.31 189 SER A C 1
ATOM 1424 O O . SER A 1 189 ? -6.575 -14.513 21.444 1.00 79.31 189 SER A O 1
ATOM 1426 N N . VAL A 1 190 ? -8.275 -13.380 20.546 1.00 79.56 190 VAL A N 1
ATOM 1427 C CA . VAL A 1 190 ? -7.699 -12.046 20.805 1.00 79.56 190 VAL A CA 1
ATOM 1428 C C . VAL A 1 190 ? -8.022 -11.556 22.205 1.00 79.56 190 VAL A C 1
ATOM 1430 O O . VAL A 1 190 ? -9.182 -11.556 22.607 1.00 79.56 190 VAL A O 1
ATOM 1433 N N . ASN A 1 191 ? -7.017 -11.030 22.902 1.00 81.06 191 ASN A N 1
ATOM 1434 C CA . ASN A 1 191 ? -7.221 -10.165 24.053 1.00 81.06 191 ASN A CA 1
ATOM 1435 C C . ASN A 1 191 ? -7.327 -8.707 23.592 1.00 81.06 191 ASN A C 1
ATOM 1437 O O . ASN A 1 191 ? -6.319 -8.048 23.316 1.00 81.06 191 ASN A O 1
ATOM 1441 N N . THR A 1 192 ? -8.550 -8.194 23.511 1.00 66.06 192 THR A N 1
ATOM 1442 C CA . THR A 1 192 ? -8.821 -6.806 23.114 1.00 66.06 192 THR A CA 1
ATOM 1443 C C . THR A 1 192 ? -8.316 -5.785 24.134 1.00 66.06 192 THR A C 1
ATOM 1445 O O . THR A 1 192 ? -7.873 -4.714 23.728 1.00 66.06 192 THR A O 1
ATOM 1448 N N . ALA A 1 193 ? -8.293 -6.115 25.429 1.00 69.94 193 ALA A N 1
ATOM 1449 C CA . ALA A 1 193 ? -7.790 -5.220 26.476 1.00 69.94 193 ALA A CA 1
ATOM 1450 C C . ALA A 1 193 ? -6.254 -5.114 26.469 1.00 69.94 193 ALA A C 1
ATOM 1452 O O . ALA A 1 193 ? -5.696 -4.044 26.701 1.00 69.94 193 ALA A O 1
ATOM 1453 N N . GLY A 1 194 ? -5.564 -6.217 26.168 1.00 63.47 194 GLY A N 1
ATOM 1454 C CA . GLY A 1 194 ? -4.102 -6.291 26.178 1.00 63.47 194 GLY A CA 1
ATOM 1455 C C . GLY A 1 194 ? -3.426 -6.059 24.826 1.00 63.47 194 GLY A C 1
ATOM 1456 O O . GLY A 1 194 ? -2.198 -6.012 24.788 1.00 63.47 194 GLY A O 1
ATOM 1457 N N . LYS A 1 195 ? -4.188 -5.973 23.723 1.00 72.44 195 LYS A N 1
ATOM 1458 C CA . LYS A 1 195 ? -3.662 -6.004 22.342 1.00 72.44 195 LYS A CA 1
ATOM 1459 C C . LYS A 1 195 ? -2.652 -7.150 22.134 1.00 72.44 195 LYS A C 1
ATOM 1461 O O . LYS A 1 195 ? -1.627 -6.977 21.478 1.00 72.44 195 LYS A O 1
ATOM 1466 N N . LYS A 1 196 ? -2.940 -8.331 22.696 1.00 77.00 196 LYS A N 1
ATOM 1467 C CA . LYS A 1 196 ? -2.145 -9.569 22.547 1.00 77.00 196 LYS A CA 1
ATOM 1468 C C . LYS A 1 196 ? -3.038 -10.754 22.169 1.00 77.00 196 LYS A C 1
ATOM 1470 O O . LYS A 1 196 ? -4.244 -10.710 22.399 1.00 77.00 196 LYS A O 1
ATOM 1475 N N . CYS A 1 197 ? -2.463 -11.818 21.613 1.00 71.56 197 CYS A N 1
ATOM 1476 C CA . CYS A 1 197 ? -3.163 -13.100 21.556 1.00 71.56 197 CYS A CA 1
ATOM 1477 C C . CYS A 1 197 ? -3.282 -13.651 22.969 1.00 71.56 197 CYS A C 1
ATOM 1479 O O . CYS A 1 197 ? -2.313 -13.579 23.730 1.00 71.56 197 CYS A O 1
ATOM 1481 N N . ASN A 1 198 ? -4.440 -14.209 23.317 1.00 76.44 198 ASN A N 1
ATOM 1482 C CA . ASN A 1 198 ? -4.516 -15.019 24.521 1.00 76.44 198 ASN A CA 1
ATOM 1483 C C . ASN A 1 198 ? -3.501 -16.169 24.394 1.00 76.44 198 ASN A C 1
ATOM 1485 O O . ASN A 1 198 ? -3.311 -16.698 23.289 1.00 76.44 198 ASN A O 1
ATOM 1489 N N . PRO A 1 199 ? -2.811 -16.537 25.488 1.00 61.09 199 PRO A N 1
ATOM 1490 C CA . PRO A 1 199 ? -2.094 -17.803 25.518 1.00 61.09 199 PRO A CA 1
ATOM 1491 C C . PRO A 1 199 ? -3.084 -18.928 25.171 1.00 61.09 199 PRO A C 1
ATOM 1493 O O . PRO A 1 199 ? -4.280 -18.766 25.437 1.00 61.09 199 PRO A O 1
ATOM 1496 N N . PRO A 1 200 ? -2.631 -20.024 24.538 1.00 57.44 200 PRO A N 1
ATOM 1497 C CA . PRO A 1 200 ? -3.515 -21.145 24.252 1.00 57.44 200 PRO A CA 1
ATOM 1498 C C . PRO A 1 200 ? -4.197 -21.565 25.556 1.00 57.44 200 PRO A C 1
ATOM 1500 O O . PRO A 1 200 ? -3.535 -21.819 26.562 1.00 57.44 200 PRO A O 1
ATOM 1503 N N . SER A 1 201 ? -5.529 -21.564 25.561 1.00 49.69 201 SER A N 1
ATOM 1504 C CA . SER A 1 201 ? -6.289 -22.266 26.585 1.00 49.69 201 SER A CA 1
ATOM 1505 C C . SER A 1 201 ? -5.885 -23.726 26.467 1.00 49.69 201 SER A C 1
ATOM 1507 O O . SER A 1 201 ? -6.064 -24.283 25.390 1.00 49.69 201 SER A O 1
ATOM 1509 N N . VAL A 1 202 ? -5.259 -24.256 27.523 1.00 52.66 202 VAL A N 1
ATOM 1510 C CA . VAL A 1 202 ? -4.920 -25.667 27.771 1.00 52.66 202 VAL A CA 1
ATOM 1511 C C . VAL A 1 202 ? -5.483 -26.583 26.689 1.00 52.66 202 VAL A C 1
ATOM 1513 O O . VAL A 1 202 ? -6.700 -26.744 26.614 1.00 52.66 202 VAL A O 1
ATOM 1516 N N . TYR A 1 203 ? -4.605 -27.126 25.844 1.00 48.38 203 TYR A N 1
ATOM 1517 C CA . TYR A 1 203 ? -5.001 -28.008 24.752 1.00 48.38 203 TYR A CA 1
ATOM 1518 C C . TYR A 1 203 ? -5.935 -29.088 25.284 1.00 48.38 203 TYR A C 1
ATOM 1520 O O . TYR A 1 203 ? -5.612 -29.807 26.237 1.00 48.38 203 TYR A O 1
ATOM 1528 N N . VAL A 1 204 ? -7.127 -29.149 24.706 1.00 45.84 204 VAL A N 1
ATOM 1529 C CA . VAL A 1 204 ? -8.164 -30.062 25.169 1.00 45.84 204 VAL A CA 1
ATOM 1530 C C . VAL A 1 204 ? -7.983 -31.368 24.411 1.00 45.84 204 VAL A C 1
ATOM 1532 O O . VAL A 1 204 ? -7.639 -31.381 23.230 1.00 45.84 204 VAL A O 1
ATOM 1535 N N . LYS A 1 205 ? -8.214 -32.495 25.089 1.00 39.66 205 LYS A N 1
ATOM 1536 C CA . LYS A 1 205 ? -8.275 -33.825 24.471 1.00 39.66 205 LYS A CA 1
ATOM 1537 C C . LYS A 1 205 ? -9.170 -33.766 23.219 1.00 39.66 205 LYS A C 1
ATOM 1539 O O . LYS A 1 205 ? -10.388 -33.676 23.356 1.00 39.66 205 LYS A O 1
ATOM 1544 N N . GLY A 1 206 ? -8.567 -33.815 22.029 1.00 46.06 206 GLY A N 1
ATOM 1545 C CA . GLY A 1 206 ? -9.261 -33.688 20.740 1.00 46.06 206 GLY A CA 1
ATOM 1546 C C . GLY A 1 206 ? -8.766 -32.561 19.824 1.00 46.06 206 GLY A C 1
ATOM 1547 O O . GLY A 1 206 ? -9.178 -32.533 18.666 1.00 46.06 206 GLY A O 1
ATOM 1548 N N . ASP A 1 207 ? -7.883 -31.670 20.288 1.00 46.69 207 ASP A N 1
ATOM 1549 C CA . ASP A 1 207 ? -7.224 -30.701 19.405 1.00 46.69 207 ASP A CA 1
ATOM 1550 C C . ASP A 1 207 ? -6.310 -31.412 18.394 1.00 46.69 207 ASP A C 1
ATOM 1552 O O . ASP A 1 207 ? -5.648 -32.402 18.716 1.00 46.69 207 ASP A O 1
ATOM 1556 N N . THR A 1 208 ? -6.313 -30.912 17.153 1.00 44.09 208 THR A N 1
ATOM 1557 C CA . THR A 1 208 ? -5.659 -31.516 15.980 1.00 44.09 208 THR A CA 1
ATOM 1558 C C . THR A 1 208 ? -4.241 -32.008 16.302 1.00 44.09 208 THR A C 1
ATOM 1560 O O . THR A 1 208 ? -3.442 -31.213 16.810 1.00 44.09 208 THR A O 1
ATOM 1563 N N . PRO A 1 209 ? -3.895 -33.271 15.985 1.00 51.00 209 PRO A N 1
ATOM 1564 C CA . PRO A 1 209 ? -2.551 -33.788 16.203 1.00 51.00 209 PRO A CA 1
ATOM 1565 C C . PRO A 1 209 ? -1.517 -32.873 15.546 1.00 51.00 209 PRO A C 1
ATOM 1567 O O . PRO A 1 209 ? -1.723 -32.383 14.429 1.00 51.00 209 PRO A O 1
ATOM 1570 N N . ILE A 1 210 ? -0.379 -32.650 16.208 1.00 51.44 210 ILE A N 1
ATOM 1571 C CA . ILE A 1 210 ? 0.774 -32.040 15.541 1.00 51.44 210 ILE A CA 1
ATOM 1572 C C . ILE A 1 210 ? 1.305 -33.093 14.566 1.00 51.44 210 ILE A C 1
ATOM 1574 O O . ILE A 1 210 ? 2.127 -33.941 14.909 1.00 51.44 210 ILE A O 1
ATOM 1578 N N . HIS A 1 211 ? 0.786 -33.067 13.341 1.00 45.25 211 HIS A N 1
ATOM 1579 C CA . HIS A 1 211 ? 1.229 -33.938 12.264 1.00 45.25 211 HIS A CA 1
ATOM 1580 C C . HIS A 1 211 ? 2.599 -33.471 11.773 1.00 45.25 211 HIS A C 1
ATOM 1582 O O . HIS A 1 211 ? 2.702 -32.645 10.866 1.00 45.25 211 HIS A O 1
ATOM 1588 N N . GLN A 1 212 ? 3.667 -34.004 12.358 1.00 51.44 212 GLN A N 1
ATOM 1589 C CA . GLN A 1 212 ? 5.012 -33.805 11.834 1.00 51.44 212 GLN A CA 1
ATOM 1590 C C . GLN A 1 212 ? 5.440 -35.026 11.018 1.00 51.44 212 GLN A C 1
ATOM 1592 O O . GLN A 1 212 ? 6.112 -35.918 11.521 1.00 51.44 212 GLN A O 1
ATOM 1597 N N . LYS A 1 213 ? 5.072 -35.052 9.732 1.00 49.72 213 LYS A N 1
ATOM 1598 C CA . LYS A 1 213 ? 5.620 -36.038 8.790 1.00 49.72 213 LYS A CA 1
ATOM 1599 C C . LYS A 1 213 ? 7.079 -35.694 8.504 1.00 49.72 213 LYS A C 1
ATOM 1601 O O . LYS A 1 213 ? 7.372 -34.593 8.039 1.00 49.72 213 LYS A O 1
ATOM 1606 N N . GLN A 1 214 ? 7.985 -36.630 8.751 1.00 53.06 214 GLN A N 1
ATOM 1607 C CA . GLN A 1 214 ? 9.381 -36.520 8.336 1.00 53.06 214 GLN A CA 1
ATOM 1608 C C . GLN A 1 214 ? 9.723 -37.721 7.466 1.00 53.06 214 GLN A C 1
ATOM 1610 O O . GLN A 1 214 ? 9.374 -38.846 7.802 1.00 53.06 214 GLN A O 1
ATOM 1615 N N . TYR A 1 215 ? 10.379 -37.463 6.337 1.00 53.00 215 TYR A N 1
ATOM 1616 C CA . TYR A 1 215 ? 10.855 -38.495 5.428 1.00 53.00 215 TYR A CA 1
ATOM 1617 C C . TYR A 1 215 ? 12.369 -38.556 5.538 1.00 53.00 215 TYR A C 1
ATOM 1619 O O . TYR A 1 215 ? 13.041 -37.537 5.378 1.00 53.00 215 TYR A O 1
ATOM 1627 N N . GLN A 1 216 ? 12.903 -39.746 5.781 1.00 54.28 216 GLN A N 1
ATOM 1628 C CA . GLN A 1 216 ? 14.325 -40.007 5.640 1.00 54.28 216 GLN A CA 1
ATOM 1629 C C . GLN A 1 216 ? 14.509 -40.938 4.450 1.00 54.28 216 GLN A C 1
ATOM 1631 O O . GLN A 1 216 ? 13.880 -41.989 4.384 1.00 54.28 216 GLN A O 1
ATOM 1636 N N . HIS A 1 217 ? 15.334 -40.516 3.498 1.00 52.72 217 HIS A N 1
ATOM 1637 C CA . HIS A 1 217 ? 15.734 -41.330 2.362 1.00 52.72 217 HIS A CA 1
ATOM 1638 C C . HIS A 1 217 ? 17.192 -41.734 2.570 1.00 52.72 217 HIS A C 1
ATOM 1640 O O . HIS A 1 217 ? 18.043 -40.864 2.759 1.00 52.72 217 HIS A O 1
ATOM 1646 N N . CYS A 1 218 ? 17.469 -43.035 2.563 1.00 51.47 218 CYS A N 1
ATOM 1647 C CA . CYS A 1 218 ? 18.831 -43.554 2.550 1.00 51.47 218 CYS A CA 1
ATOM 1648 C C . CYS A 1 218 ? 19.212 -43.884 1.103 1.00 51.47 218 CYS A C 1
ATOM 1650 O O . CYS A 1 218 ? 18.452 -44.552 0.401 1.00 51.47 218 CYS A O 1
ATOM 1652 N N . GLU A 1 219 ? 20.379 -43.430 0.646 1.00 44.62 219 GLU A N 1
ATOM 1653 C CA . GLU A 1 219 ? 20.907 -43.844 -0.656 1.00 44.62 219 GLU A CA 1
ATOM 1654 C C . GLU A 1 219 ? 21.178 -45.358 -0.621 1.00 44.62 219 GLU A C 1
ATOM 1656 O O . GLU A 1 219 ? 21.954 -45.834 0.201 1.00 44.62 219 GLU A O 1
ATOM 1661 N N . GLY A 1 220 ? 20.485 -46.123 -1.472 1.00 56.72 220 GLY A N 1
ATOM 1662 C CA . GLY A 1 220 ? 20.681 -47.574 -1.622 1.00 56.72 220 GLY A CA 1
ATOM 1663 C C . GLY A 1 220 ? 19.541 -48.475 -1.127 1.00 56.72 220 GLY A C 1
ATOM 1664 O O . GLY A 1 220 ? 19.544 -49.659 -1.446 1.00 56.72 220 GLY A O 1
ATOM 1665 N N . GLY A 1 221 ? 18.524 -47.949 -0.433 1.00 54.09 221 GLY A N 1
ATOM 1666 C CA . GLY A 1 221 ? 17.368 -48.747 0.000 1.00 54.09 221 GLY A CA 1
ATOM 1667 C C . GLY A 1 221 ? 16.128 -47.906 0.311 1.00 54.09 221 GLY A C 1
ATOM 1668 O O . GLY A 1 221 ? 16.214 -46.863 0.954 1.00 54.09 221 GLY A O 1
ATOM 1669 N N . MET A 1 222 ? 14.953 -48.359 -0.143 1.00 51.03 222 MET A N 1
ATOM 1670 C CA . MET A 1 222 ? 13.661 -47.696 0.095 1.00 51.03 222 MET A CA 1
ATOM 1671 C C . MET A 1 222 ? 13.118 -48.007 1.499 1.00 51.03 222 MET A C 1
ATOM 1673 O O . MET A 1 222 ? 12.108 -48.682 1.643 1.00 51.03 222 MET A O 1
ATOM 1677 N N . GLY A 1 223 ? 13.783 -47.517 2.545 1.00 55.59 223 GLY A N 1
ATOM 1678 C CA . GLY A 1 223 ? 13.204 -47.469 3.889 1.00 55.59 223 GLY A CA 1
ATOM 1679 C C . GLY A 1 223 ? 12.525 -46.122 4.121 1.00 55.59 223 GLY A C 1
ATOM 1680 O O . GLY A 1 223 ? 13.134 -45.081 3.890 1.00 55.59 223 GLY A O 1
ATOM 1681 N N . SER A 1 224 ? 11.277 -46.118 4.587 1.00 58.28 224 SER A N 1
ATOM 1682 C CA . SER A 1 224 ? 10.613 -44.913 5.095 1.00 58.28 224 SER A CA 1
ATOM 1683 C C . SER A 1 224 ? 10.131 -45.172 6.513 1.00 58.28 224 SER A C 1
ATOM 1685 O O . SER A 1 224 ? 9.469 -46.182 6.756 1.00 58.28 224 SER A O 1
ATOM 1687 N N . ALA A 1 225 ? 10.414 -44.251 7.427 1.00 58.88 225 ALA A N 1
ATOM 1688 C CA . ALA A 1 225 ? 9.798 -44.227 8.743 1.00 58.88 225 ALA A CA 1
ATOM 1689 C C . ALA A 1 225 ? 8.908 -42.985 8.854 1.00 58.88 225 ALA A C 1
ATOM 1691 O O . ALA A 1 225 ? 9.358 -41.883 8.548 1.00 58.88 225 ALA A O 1
ATOM 1692 N N . GLU A 1 226 ? 7.660 -43.161 9.279 1.00 64.81 226 GLU A N 1
ATOM 1693 C CA . GLU A 1 226 ? 6.759 -42.065 9.631 1.00 64.81 226 GLU A CA 1
ATOM 1694 C C . GLU A 1 226 ? 6.630 -41.995 11.154 1.00 64.81 226 GLU A C 1
ATOM 1696 O O . GLU A 1 226 ? 6.557 -43.015 11.844 1.00 64.81 226 GLU A O 1
ATOM 1701 N N . HIS A 1 227 ? 6.618 -40.774 11.680 1.00 60.56 227 HIS A N 1
ATOM 1702 C CA . HIS A 1 227 ? 6.433 -40.510 13.097 1.00 60.56 227 HIS A CA 1
ATOM 1703 C C . HIS A 1 227 ? 5.223 -39.602 13.278 1.00 60.56 227 HIS A C 1
ATOM 1705 O O . HIS A 1 227 ? 5.152 -38.532 12.674 1.00 60.56 227 HIS A O 1
ATOM 1711 N N . VAL A 1 228 ? 4.272 -40.021 14.107 1.00 63.91 228 VAL A N 1
ATOM 1712 C CA . VAL A 1 228 ? 3.057 -39.252 14.373 1.00 63.91 228 VAL A CA 1
ATOM 1713 C C . VAL A 1 228 ? 2.900 -39.095 15.878 1.00 63.91 228 VAL A C 1
ATOM 1715 O O . VAL A 1 228 ? 2.835 -40.079 16.615 1.00 63.91 228 VAL A O 1
ATOM 1718 N N . LEU A 1 229 ? 2.836 -37.844 16.338 1.00 64.38 229 LEU A N 1
ATOM 1719 C CA . LEU A 1 229 ? 2.294 -37.541 17.656 1.00 64.38 229 LEU A CA 1
ATOM 1720 C C . LEU A 1 229 ? 0.792 -37.832 17.591 1.00 64.38 229 LEU A C 1
ATOM 1722 O O . LEU A 1 229 ? 0.065 -37.100 16.927 1.00 64.38 229 LEU A O 1
ATOM 1726 N N . ASP A 1 230 ? 0.355 -38.915 18.225 1.00 63.25 230 ASP A N 1
ATOM 1727 C CA . ASP A 1 230 ? -1.014 -39.420 18.092 1.00 63.25 230 ASP A CA 1
ATOM 1728 C C . ASP A 1 230 ? -1.972 -38.645 19.000 1.00 63.25 230 ASP A C 1
ATOM 1730 O O . ASP A 1 230 ? -3.005 -38.130 18.575 1.00 63.25 230 ASP A O 1
ATOM 1734 N N . SER A 1 231 ? -1.585 -38.475 20.263 1.00 63.16 231 SER A N 1
ATOM 1735 C CA . SER A 1 231 ? -2.328 -37.640 21.199 1.00 63.16 231 SER A CA 1
ATOM 1736 C C . SER A 1 231 ? -1.440 -37.144 22.326 1.00 63.16 231 SER A C 1
ATOM 1738 O O . SER A 1 231 ? -0.392 -37.713 22.629 1.00 63.16 231 SER A O 1
ATOM 1740 N N . TRP A 1 232 ? -1.875 -36.076 22.980 1.00 63.91 232 TRP A N 1
ATOM 1741 C CA . TRP A 1 232 ? -1.323 -35.681 24.261 1.00 63.91 232 TRP A CA 1
ATOM 1742 C C . TRP A 1 232 ? -2.433 -35.171 25.170 1.00 63.91 232 TRP A C 1
ATOM 1744 O O . TRP A 1 232 ? -3.471 -34.693 24.710 1.00 63.91 232 TRP A O 1
ATOM 1754 N N . THR A 1 233 ? -2.226 -35.295 26.473 1.00 63.62 233 THR A N 1
ATOM 1755 C CA . THR A 1 233 ? -3.133 -34.756 27.484 1.00 63.62 233 THR A CA 1
ATOM 1756 C C . THR A 1 233 ? -2.310 -34.171 28.607 1.00 63.62 233 THR A C 1
ATOM 1758 O O . THR A 1 233 ? -1.452 -34.878 29.126 1.00 63.62 233 THR A O 1
ATOM 1761 N N . ALA A 1 234 ? -2.589 -32.940 29.019 1.00 62.09 234 ALA A N 1
ATOM 1762 C CA . ALA A 1 234 ? -2.052 -32.391 30.256 1.00 62.09 234 ALA A CA 1
ATOM 1763 C C . ALA A 1 234 ? -3.126 -32.293 31.334 1.00 62.09 234 ALA A C 1
ATOM 1765 O O . ALA A 1 234 ? -4.271 -31.942 31.048 1.00 62.09 234 ALA A O 1
ATOM 1766 N N . ASP A 1 235 ? -2.758 -32.609 32.571 1.00 67.00 235 ASP A N 1
ATOM 1767 C CA . ASP A 1 235 ? -3.585 -32.313 33.731 1.00 67.00 235 ASP A CA 1
ATOM 1768 C C . ASP A 1 235 ? -3.307 -30.900 34.273 1.00 67.00 235 ASP A C 1
ATOM 1770 O O . ASP A 1 235 ? -2.315 -30.243 33.944 1.00 67.00 235 ASP A O 1
ATOM 1774 N N . GLY A 1 236 ? -4.200 -30.417 35.141 1.00 55.72 236 GLY A N 1
ATOM 1775 C CA . GLY A 1 236 ? -4.036 -29.123 35.812 1.00 55.72 236 GLY A CA 1
ATOM 1776 C C . GLY A 1 236 ? -2.866 -29.069 36.804 1.00 55.72 236 GLY A C 1
ATOM 1777 O O . GLY A 1 236 ? -2.602 -28.003 37.355 1.00 55.72 236 GLY A O 1
ATOM 1778 N N . ALA A 1 237 ? -2.171 -30.188 37.043 1.00 66.19 237 ALA A N 1
ATOM 1779 C CA . ALA A 1 237 ? -0.975 -30.263 37.877 1.00 66.19 237 ALA A CA 1
ATOM 1780 C C . ALA A 1 237 ? 0.322 -30.078 37.065 1.00 66.19 237 ALA A C 1
ATOM 1782 O O . ALA A 1 237 ? 1.414 -30.113 37.636 1.00 66.19 237 ALA A O 1
ATOM 1783 N N . GLY A 1 238 ? 0.216 -29.829 35.753 1.00 59.03 238 GLY A N 1
ATOM 1784 C CA . GLY A 1 238 ? 1.367 -29.633 34.874 1.00 59.03 238 GLY A CA 1
ATOM 1785 C C . GLY A 1 238 ? 2.027 -30.946 34.461 1.00 59.03 238 GLY A C 1
ATOM 1786 O O . GLY A 1 238 ? 3.219 -30.950 34.148 1.00 59.03 238 GLY A O 1
ATOM 1787 N N . THR A 1 239 ? 1.271 -32.042 34.491 1.00 64.69 239 THR A N 1
ATOM 1788 C CA . THR A 1 239 ? 1.693 -33.359 34.032 1.00 64.69 239 THR A CA 1
ATOM 1789 C C . THR A 1 239 ? 1.138 -33.597 32.637 1.00 64.69 239 THR A C 1
ATOM 1791 O O . THR A 1 239 ? -0.081 -33.618 32.481 1.00 64.69 239 THR A O 1
ATOM 1794 N N . ALA A 1 240 ? 1.985 -33.810 31.627 1.00 64.31 240 ALA A N 1
ATOM 1795 C CA . ALA A 1 240 ? 1.516 -34.263 30.319 1.00 64.31 240 ALA A CA 1
ATOM 1796 C C . ALA A 1 240 ? 1.763 -35.761 30.120 1.00 64.31 240 ALA A C 1
ATOM 1798 O O . ALA A 1 240 ? 2.810 -36.287 30.493 1.00 64.31 240 ALA A O 1
ATOM 1799 N N . LYS A 1 241 ? 0.787 -36.433 29.513 1.00 70.38 241 LYS A N 1
ATOM 1800 C CA . LYS A 1 241 ? 0.922 -37.740 28.879 1.00 70.38 241 LYS A CA 1
ATOM 1801 C C . LYS A 1 241 ? 0.976 -37.534 27.387 1.00 70.38 241 LYS A C 1
ATOM 1803 O O . LYS A 1 241 ? 0.173 -36.776 26.844 1.00 70.38 241 LYS A O 1
ATOM 1808 N N . ILE A 1 242 ? 1.890 -38.230 26.738 1.00 65.31 242 ILE A N 1
ATOM 1809 C CA . ILE A 1 242 ? 2.057 -38.129 25.301 1.00 65.31 242 ILE A C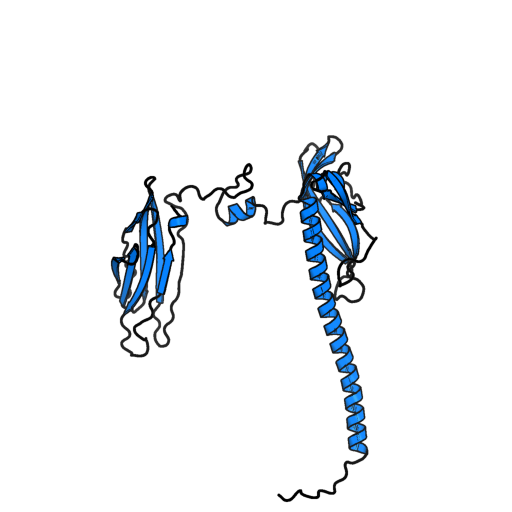A 1
ATOM 1810 C C . ILE A 1 242 ? 2.067 -39.529 24.699 1.00 65.31 242 ILE A C 1
ATOM 1812 O O . ILE A 1 242 ? 2.816 -40.379 25.177 1.00 65.31 242 ILE A O 1
ATOM 1816 N N . SER A 1 243 ? 1.227 -39.744 23.687 1.00 66.25 243 SER A N 1
ATOM 1817 C CA . SER A 1 243 ? 1.122 -40.971 22.902 1.00 66.25 243 SER A CA 1
ATOM 1818 C C . SER A 1 243 ? 1.708 -40.746 21.512 1.00 66.25 243 SER A C 1
ATOM 1820 O O . SER A 1 243 ? 1.477 -39.718 20.869 1.00 66.25 243 SER A O 1
ATOM 1822 N N . TRP A 1 244 ? 2.449 -41.735 21.032 1.00 64.06 244 TRP A N 1
ATOM 1823 C CA . TRP A 1 244 ? 3.203 -41.676 19.786 1.00 64.06 244 TRP A CA 1
ATOM 1824 C C . TRP A 1 244 ? 2.904 -42.915 18.964 1.00 64.06 244 TRP A C 1
ATOM 1826 O O . TRP A 1 244 ? 2.696 -43.990 19.522 1.00 64.06 244 TRP A O 1
ATOM 1836 N N . THR A 1 245 ? 2.940 -42.761 17.647 1.00 63.78 245 THR A N 1
ATOM 1837 C CA . THR A 1 245 ? 2.861 -43.866 16.698 1.00 63.78 245 THR A CA 1
ATOM 1838 C C . THR A 1 245 ? 4.054 -43.794 15.758 1.00 63.78 245 THR A C 1
ATOM 1840 O O . THR A 1 245 ? 4.298 -42.765 15.124 1.00 63.78 245 THR A O 1
ATOM 1843 N N . GLY A 1 246 ? 4.801 -44.891 15.670 1.00 63.06 246 GLY A N 1
ATOM 1844 C CA . GLY A 1 246 ? 5.848 -45.083 14.676 1.00 63.06 246 GLY A CA 1
ATOM 1845 C C . GLY A 1 246 ? 5.388 -46.065 13.607 1.00 63.06 246 GLY A C 1
ATOM 1846 O O . GLY A 1 246 ? 4.816 -47.099 13.935 1.00 63.06 246 GLY A O 1
ATOM 1847 N N . ILE A 1 247 ? 5.642 -45.747 12.340 1.00 65.38 247 ILE A N 1
ATOM 1848 C CA . ILE A 1 247 ? 5.427 -46.660 11.212 1.00 65.38 247 ILE A CA 1
ATOM 1849 C C . ILE A 1 247 ? 6.774 -46.834 10.524 1.00 65.38 247 ILE A C 1
ATOM 1851 O O . ILE A 1 247 ? 7.443 -45.843 10.237 1.00 65.38 247 ILE A O 1
ATOM 1855 N N . ALA A 1 248 ? 7.179 -48.073 10.265 1.00 63.16 248 ALA A N 1
ATOM 1856 C CA . ALA A 1 248 ? 8.420 -48.388 9.573 1.00 63.16 248 ALA A CA 1
ATOM 1857 C C . ALA A 1 248 ? 8.151 -49.321 8.394 1.00 63.16 248 ALA A C 1
ATOM 1859 O O . ALA A 1 248 ? 7.449 -50.318 8.540 1.00 63.16 248 ALA A O 1
ATOM 1860 N N . ASN A 1 249 ? 8.752 -49.016 7.245 1.00 65.25 249 ASN A N 1
ATOM 1861 C CA . ASN A 1 249 ? 8.766 -49.909 6.092 1.00 65.25 249 ASN A CA 1
ATOM 1862 C C . ASN A 1 249 ? 10.170 -50.519 5.949 1.00 65.25 249 ASN A C 1
ATOM 1864 O O . ASN A 1 249 ? 11.169 -49.795 5.920 1.00 65.25 249 ASN A O 1
ATOM 1868 N N . ASP A 1 250 ? 10.225 -51.852 5.886 1.00 61.69 250 ASP A N 1
ATOM 1869 C CA . ASP A 1 250 ? 11.378 -52.679 5.491 1.00 61.69 250 ASP A CA 1
ATOM 1870 C C . ASP A 1 250 ? 12.666 -52.602 6.339 1.00 61.69 250 ASP A C 1
ATOM 1872 O O . ASP A 1 250 ? 13.682 -53.192 5.975 1.00 61.69 250 ASP A O 1
ATOM 1876 N N . THR A 1 251 ? 12.648 -51.953 7.508 1.00 63.72 251 THR A N 1
ATOM 1877 C CA . THR A 1 251 ? 13.808 -51.876 8.421 1.00 63.72 251 THR A CA 1
ATOM 1878 C C . THR A 1 251 ? 13.403 -52.075 9.881 1.00 63.72 251 THR A C 1
ATOM 1880 O O . THR A 1 251 ? 12.243 -51.891 10.247 1.00 63.72 251 THR A O 1
ATOM 1883 N N . SER A 1 252 ? 14.352 -52.475 10.739 1.00 68.12 252 SER A N 1
ATOM 1884 C CA . SER A 1 252 ? 14.119 -52.436 12.187 1.00 68.12 252 SER A CA 1
ATOM 1885 C C . SER A 1 252 ? 14.334 -51.010 12.686 1.00 68.12 252 SER A C 1
ATOM 1887 O O . SER A 1 252 ? 15.341 -50.371 12.380 1.00 68.12 252 SER A O 1
ATOM 1889 N N . VAL A 1 253 ? 13.374 -50.492 13.437 1.00 68.75 253 VAL A N 1
ATOM 1890 C CA . VAL A 1 253 ? 13.389 -49.117 13.931 1.00 68.75 253 VAL A CA 1
ATOM 1891 C C . VAL A 1 253 ? 13.300 -49.155 15.440 1.00 68.75 253 VAL A C 1
ATOM 1893 O O . VAL A 1 253 ? 12.466 -49.847 16.005 1.00 68.75 253 VAL A O 1
ATOM 1896 N N . THR A 1 254 ? 14.174 -48.424 16.117 1.00 75.19 254 THR A N 1
ATOM 1897 C CA . THR A 1 254 ? 14.101 -48.252 17.564 1.00 75.19 254 THR A CA 1
ATOM 1898 C C . THR A 1 254 ? 13.780 -46.801 17.868 1.00 75.19 254 THR A C 1
ATOM 1900 O O . THR A 1 254 ? 14.611 -45.916 17.653 1.00 75.19 254 THR A O 1
ATOM 1903 N N . TRP A 1 255 ? 12.591 -46.549 18.403 1.00 74.00 255 TRP A N 1
ATOM 1904 C CA . TRP A 1 255 ? 12.225 -45.233 18.918 1.00 74.00 255 TRP A CA 1
ATOM 1905 C C . TRP A 1 255 ? 12.701 -45.103 20.361 1.00 74.00 255 TRP A C 1
ATOM 1907 O O . TRP A 1 255 ? 12.492 -45.998 21.185 1.00 74.00 255 TRP A O 1
ATOM 1917 N N . ARG A 1 256 ? 13.360 -43.990 20.676 1.00 78.69 256 ARG A N 1
ATOM 1918 C CA . ARG A 1 256 ? 13.807 -43.646 22.024 1.00 78.69 256 ARG A CA 1
ATOM 1919 C C . ARG A 1 256 ? 13.203 -42.322 22.435 1.00 78.69 256 ARG A C 1
ATOM 1921 O O . ARG A 1 256 ? 13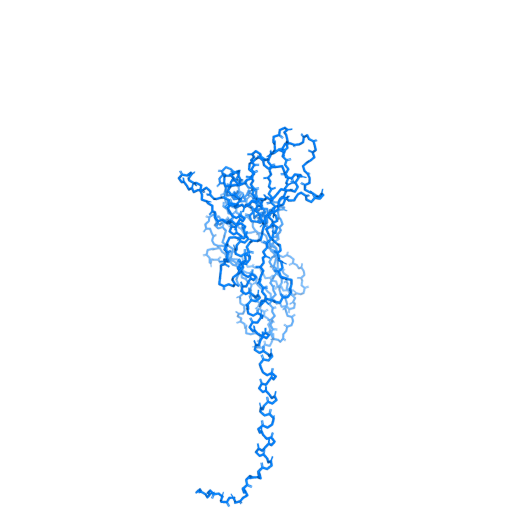.330 -41.314 21.741 1.00 78.69 256 ARG A O 1
ATOM 1928 N N . VAL A 1 257 ? 12.585 -42.338 23.601 1.00 77.38 257 VAL A N 1
ATOM 1929 C CA . VAL A 1 257 ? 12.042 -41.151 24.239 1.00 77.38 257 VAL A CA 1
ATOM 1930 C C . VAL A 1 257 ? 12.971 -40.747 25.369 1.00 77.38 257 VAL A C 1
ATOM 1932 O O . VAL A 1 257 ? 13.312 -41.568 26.222 1.00 77.38 257 VAL A O 1
ATOM 1935 N N . TYR A 1 258 ? 13.358 -39.480 25.366 1.00 78.50 258 TYR A N 1
ATOM 1936 C CA . TYR A 1 258 ? 14.245 -38.865 26.330 1.00 78.50 258 TYR A CA 1
ATOM 1937 C C . TYR A 1 258 ? 13.488 -37.826 27.151 1.00 78.50 258 TYR A C 1
ATOM 1939 O O . TYR A 1 258 ? 12.748 -37.000 26.610 1.00 78.50 258 TYR A O 1
ATOM 1947 N N . LYS A 1 259 ? 13.745 -37.833 28.454 1.00 81.50 259 LYS A N 1
ATOM 1948 C CA . LYS A 1 259 ? 13.323 -36.806 29.403 1.00 81.50 259 LYS A CA 1
ATOM 1949 C C . LYS A 1 259 ? 14.568 -36.320 30.126 1.00 81.50 259 LYS A C 1
ATOM 1951 O O . LYS A 1 259 ? 15.249 -37.120 30.754 1.00 81.50 259 LYS A O 1
ATOM 1956 N N . ASN A 1 260 ? 14.891 -35.035 29.997 1.00 81.88 260 ASN A N 1
ATOM 1957 C CA . ASN A 1 260 ? 16.113 -34.446 30.56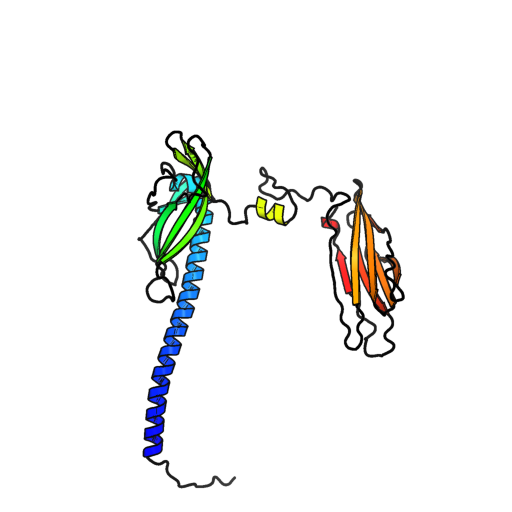4 1.00 81.88 260 ASN A CA 1
ATOM 1958 C C . ASN A 1 260 ? 17.393 -35.205 30.153 1.00 81.88 260 ASN A C 1
ATOM 1960 O O . ASN A 1 260 ? 18.295 -35.400 30.958 1.00 81.88 260 ASN A O 1
ATOM 1964 N N . ASN A 1 261 ? 17.461 -35.629 28.884 1.00 82.75 261 ASN A N 1
ATOM 1965 C CA . ASN A 1 261 ? 18.515 -36.472 28.294 1.00 82.75 261 ASN A CA 1
ATOM 1966 C C . ASN A 1 261 ? 18.590 -37.931 28.784 1.00 82.75 261 ASN A C 1
ATOM 1968 O O . ASN A 1 261 ? 19.391 -38.690 28.236 1.00 82.75 261 ASN A O 1
ATOM 1972 N N . ASP A 1 262 ? 17.722 -38.364 29.698 1.00 80.94 262 ASP A N 1
ATOM 1973 C CA . ASP A 1 262 ? 17.622 -39.766 30.109 1.00 80.94 262 ASP A CA 1
ATOM 1974 C C . ASP A 1 262 ? 16.604 -40.519 29.252 1.00 80.94 262 ASP A C 1
ATOM 1976 O O . ASP A 1 262 ? 15.496 -40.034 29.016 1.00 80.94 262 ASP A O 1
ATOM 1980 N N . ILE A 1 263 ? 16.956 -41.724 28.794 1.00 83.81 263 ILE A N 1
ATOM 1981 C CA . ILE A 1 263 ? 16.036 -42.583 28.037 1.00 83.81 263 ILE A CA 1
ATOM 1982 C C . ILE A 1 263 ? 14.971 -43.117 28.998 1.00 83.81 263 ILE A C 1
ATOM 1984 O O . ILE A 1 263 ? 15.258 -43.962 29.843 1.00 83.81 263 ILE A O 1
ATOM 1988 N N . VAL A 1 264 ? 13.732 -42.662 28.836 1.00 84.06 264 VAL A N 1
ATOM 1989 C CA . VAL A 1 264 ? 12.586 -43.089 29.659 1.00 84.06 264 VAL A CA 1
ATOM 1990 C C . VAL A 1 264 ? 11.720 -44.140 28.976 1.00 84.06 264 VAL A C 1
ATOM 1992 O O . VAL A 1 264 ? 10.994 -44.873 29.644 1.00 84.06 264 VAL A O 1
ATOM 1995 N N . ALA A 1 265 ? 11.811 -44.254 27.651 1.00 80.75 265 ALA A N 1
ATOM 1996 C CA . ALA A 1 265 ? 11.132 -45.295 26.893 1.00 80.75 265 ALA A CA 1
ATOM 1997 C C . ALA A 1 265 ? 11.962 -45.712 25.676 1.00 80.75 265 ALA A C 1
ATOM 1999 O O . ALA A 1 265 ? 12.578 -44.883 25.006 1.00 80.75 265 ALA A O 1
ATOM 2000 N N . THR A 1 266 ? 11.959 -47.012 25.387 1.00 80.81 266 THR A N 1
ATOM 2001 C CA . THR A 1 266 ? 12.479 -47.585 24.143 1.00 80.81 266 THR A CA 1
ATOM 2002 C C . THR A 1 266 ? 11.399 -48.468 23.544 1.00 80.81 266 THR A C 1
ATOM 2004 O O . THR A 1 266 ? 10.851 -49.328 24.234 1.00 80.81 266 THR A O 1
ATOM 2007 N N . ILE A 1 267 ? 11.087 -48.236 22.276 1.00 73.75 267 ILE A N 1
ATOM 2008 C CA . ILE A 1 267 ? 10.061 -48.962 21.537 1.00 73.75 267 ILE A CA 1
ATOM 2009 C C . ILE A 1 267 ? 10.769 -49.648 20.365 1.00 73.75 267 ILE A C 1
ATOM 2011 O O . ILE A 1 267 ? 11.257 -48.953 19.470 1.00 73.75 267 ILE A O 1
ATOM 2015 N N . PRO A 1 268 ? 10.911 -50.982 20.381 1.00 73.56 268 PRO A N 1
ATOM 2016 C CA . PRO A 1 268 ? 11.420 -51.715 19.234 1.00 73.56 268 PRO A CA 1
ATOM 2017 C C . PRO A 1 268 ? 10.294 -51.931 18.211 1.00 73.56 268 PRO A C 1
ATOM 2019 O O . PRO A 1 268 ? 9.254 -52.502 18.536 1.00 73.56 268 PRO A O 1
ATOM 2022 N N . GLY A 1 269 ? 10.518 -51.503 16.973 1.00 68.56 269 GLY A N 1
ATOM 2023 C CA . GLY A 1 269 ? 9.722 -51.843 15.797 1.00 68.56 269 GLY A CA 1
ATOM 2024 C C . GLY A 1 269 ? 10.495 -52.779 14.883 1.00 68.56 269 GLY A C 1
ATOM 2025 O O . GLY A 1 269 ? 11.651 -52.518 14.541 1.00 68.56 269 GLY A O 1
ATOM 2026 N N . SER A 1 270 ? 9.869 -53.875 14.473 1.00 59.94 270 SER A N 1
ATOM 2027 C CA . SER A 1 270 ? 10.413 -54.762 13.449 1.00 59.94 270 SER A CA 1
ATOM 2028 C C . SER A 1 270 ? 9.330 -55.169 12.451 1.00 59.94 270 SER A C 1
ATOM 2030 O O . SER A 1 270 ? 8.173 -55.397 12.808 1.00 59.94 270 SER A O 1
ATOM 2032 N N . GLY A 1 271 ? 9.733 -55.272 11.184 1.00 56.62 271 GLY A N 1
ATOM 2033 C CA . GLY A 1 271 ? 8.898 -55.760 10.089 1.00 56.62 271 GLY A CA 1
ATOM 2034 C C . GLY A 1 271 ? 8.034 -54.696 9.413 1.00 56.62 271 GLY A C 1
ATOM 2035 O O . GLY A 1 271 ? 7.964 -53.552 9.846 1.00 56.62 271 GLY A O 1
ATOM 2036 N N . ILE A 1 272 ? 7.356 -55.126 8.346 1.00 50.81 272 ILE A N 1
ATOM 2037 C CA . ILE A 1 272 ? 6.365 -54.392 7.535 1.00 50.81 272 ILE A CA 1
ATOM 2038 C C . ILE A 1 272 ? 5.057 -54.187 8.334 1.00 50.81 272 ILE A C 1
ATOM 2040 O O . ILE A 1 272 ? 3.953 -54.365 7.817 1.00 50.81 272 ILE A O 1
ATOM 2044 N N . SER A 1 273 ? 5.165 -53.949 9.644 1.00 48.31 273 SER A N 1
ATOM 2045 C CA . SER A 1 273 ? 4.027 -53.930 10.551 1.00 48.31 273 SER A CA 1
ATOM 2046 C C . SER A 1 273 ? 3.521 -52.503 10.722 1.00 48.31 273 SER A C 1
ATOM 2048 O O . SER A 1 273 ? 4.228 -51.589 11.140 1.00 48.31 273 SER A O 1
ATOM 2050 N N . SER A 1 274 ? 2.237 -52.330 10.434 1.00 51.16 274 SER A N 1
ATOM 2051 C CA . SER A 1 274 ? 1.425 -51.187 10.848 1.00 51.16 274 SER A CA 1
ATOM 2052 C C . SER A 1 274 ? 1.137 -51.200 12.360 1.00 51.16 274 SER A C 1
ATOM 2054 O O . SER A 1 274 ? 0.120 -50.657 12.792 1.00 51.16 274 SER A O 1
ATOM 2056 N N . ASP A 1 275 ? 1.966 -51.876 13.161 1.00 51.97 275 ASP A N 1
ATOM 2057 C CA . ASP A 1 275 ? 1.716 -52.070 14.582 1.00 51.97 275 ASP A CA 1
ATOM 2058 C C . ASP A 1 275 ? 2.069 -50.791 15.332 1.00 51.97 275 ASP A C 1
ATOM 2060 O O . ASP A 1 275 ? 3.221 -50.486 15.645 1.00 51.97 275 ASP A O 1
ATOM 2064 N N . VAL A 1 276 ? 1.018 -50.029 15.613 1.00 55.94 276 VAL A N 1
ATOM 2065 C CA . VAL A 1 276 ? 1.059 -48.827 16.431 1.00 55.94 276 VAL A CA 1
ATOM 2066 C C . VAL A 1 276 ? 1.496 -49.201 17.845 1.00 55.94 276 VAL A C 1
ATOM 2068 O O . VAL A 1 276 ? 0.714 -49.737 18.630 1.00 55.94 276 VAL A O 1
ATOM 2071 N N . GLN A 1 277 ? 2.749 -48.911 18.193 1.00 61.50 277 GLN A N 1
ATOM 2072 C CA . GLN A 1 277 ? 3.205 -48.995 19.577 1.00 61.50 277 GLN A CA 1
ATOM 2073 C C . GLN A 1 277 ? 3.135 -47.624 20.244 1.00 61.50 277 GLN A C 1
ATOM 2075 O O . GLN A 1 277 ? 3.981 -46.763 20.011 1.00 61.50 277 GLN A O 1
ATOM 2080 N N . SER A 1 278 ? 2.148 -47.455 21.123 1.00 60.84 278 SER A N 1
ATOM 2081 C CA . SER A 1 278 ? 1.997 -46.275 21.973 1.00 60.84 278 SER A CA 1
ATOM 2082 C C . SER A 1 278 ? 2.633 -46.494 23.349 1.00 60.84 278 SER A C 1
ATOM 2084 O O . SER A 1 278 ? 2.420 -47.526 23.993 1.00 60.84 278 SER A O 1
ATOM 2086 N N . ARG A 1 279 ? 3.364 -45.494 23.847 1.00 67.62 279 ARG A N 1
ATOM 2087 C CA . ARG A 1 279 ? 3.857 -45.422 25.232 1.00 67.62 279 ARG A CA 1
ATOM 2088 C C . ARG A 1 279 ? 3.518 -44.061 25.819 1.00 67.62 279 ARG A C 1
ATOM 2090 O O . ARG A 1 279 ? 4.007 -43.058 25.314 1.00 67.62 279 ARG A O 1
ATOM 2097 N N . ASP A 1 280 ? 2.774 -44.063 26.921 1.00 70.00 280 ASP A N 1
ATOM 2098 C CA . ASP A 1 280 ? 2.580 -42.874 27.748 1.00 70.00 280 ASP A CA 1
ATOM 2099 C C . ASP A 1 280 ? 3.900 -42.514 28.441 1.00 70.00 280 ASP A C 1
ATOM 2101 O O . ASP A 1 280 ? 4.479 -43.335 29.159 1.00 70.00 280 ASP A O 1
ATOM 2105 N N . VAL A 1 281 ? 4.357 -41.275 28.262 1.00 73.62 281 VAL A N 1
ATOM 2106 C CA . VAL A 1 281 ? 5.460 -40.700 29.043 1.00 73.62 281 VAL A CA 1
ATOM 2107 C C . VAL A 1 281 ? 4.942 -39.529 29.856 1.00 73.62 281 VAL A C 1
ATOM 2109 O O . VAL A 1 281 ? 4.314 -38.627 29.310 1.00 73.62 281 VAL A O 1
ATOM 2112 N N . GLU A 1 282 ? 5.216 -39.565 31.159 1.00 76.81 282 GLU A N 1
ATOM 2113 C CA . GLU A 1 282 ? 4.822 -38.529 32.106 1.00 76.81 282 GLU A 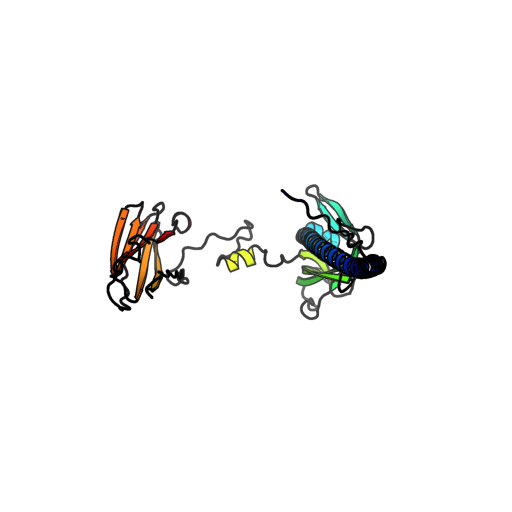CA 1
ATOM 2114 C C . GLU A 1 282 ? 5.906 -37.442 32.208 1.00 76.81 282 GLU A C 1
ATOM 2116 O O . GLU A 1 282 ? 7.040 -37.689 32.648 1.00 76.81 282 GLU A O 1
ATOM 2121 N N . VAL A 1 283 ? 5.560 -36.221 31.808 1.00 74.44 283 VAL A N 1
ATOM 2122 C CA . VAL A 1 283 ? 6.449 -35.047 31.820 1.00 74.44 283 VAL A CA 1
ATOM 2123 C C . VAL A 1 283 ? 5.878 -33.953 32.710 1.00 74.44 283 VAL A C 1
ATOM 2125 O O . VAL A 1 283 ? 4.673 -33.724 32.712 1.00 74.44 283 VAL A O 1
ATOM 2128 N N . LYS A 1 284 ? 6.746 -33.293 33.476 1.00 75.19 284 LYS A N 1
ATOM 2129 C CA . LYS A 1 284 ? 6.415 -32.177 34.364 1.00 75.19 284 LYS A CA 1
ATOM 2130 C C . LYS A 1 284 ? 6.881 -30.864 33.741 1.00 75.19 284 LYS A C 1
ATOM 2132 O O . LYS A 1 284 ? 7.808 -30.843 32.932 1.00 75.19 284 LYS A O 1
ATOM 2137 N N . LYS A 1 285 ? 6.280 -29.749 34.159 1.00 67.38 285 LYS A N 1
ATOM 2138 C CA . LYS A 1 285 ? 6.735 -28.401 33.783 1.00 67.38 285 LYS A CA 1
ATOM 2139 C C . LYS A 1 285 ? 8.242 -28.240 34.048 1.00 67.38 285 LYS A C 1
ATOM 2141 O O . LYS A 1 285 ? 8.688 -28.401 35.182 1.00 67.38 285 LYS A O 1
ATOM 2146 N N . GLY A 1 286 ? 8.996 -27.893 33.006 1.00 71.38 286 GLY A N 1
ATOM 2147 C CA . GLY A 1 286 ? 10.454 -27.741 33.052 1.00 71.38 286 GLY A CA 1
ATOM 2148 C C . GLY A 1 286 ? 11.252 -28.951 32.568 1.00 71.38 286 GLY A C 1
ATOM 2149 O O . GLY A 1 286 ? 12.461 -28.824 32.403 1.00 71.38 286 GLY A O 1
ATOM 2150 N N . ASP A 1 287 ? 10.603 -30.087 32.302 1.00 74.06 287 ASP A N 1
ATOM 2151 C CA . ASP A 1 287 ? 11.262 -31.215 31.647 1.00 74.06 287 ASP A CA 1
ATOM 2152 C C . ASP A 1 287 ? 11.517 -30.909 30.163 1.00 74.06 287 ASP A C 1
ATOM 2154 O O . ASP A 1 287 ? 10.626 -30.443 29.448 1.00 74.06 287 ASP A O 1
ATOM 2158 N N . ILE A 1 288 ? 12.717 -31.240 29.684 1.00 71.00 288 ILE A N 1
ATOM 2159 C CA . ILE A 1 288 ? 13.040 -31.224 28.253 1.00 71.00 288 ILE A CA 1
ATOM 2160 C C . ILE A 1 288 ? 12.653 -32.576 27.670 1.00 71.00 288 ILE A C 1
ATOM 2162 O O . ILE A 1 288 ? 13.175 -33.617 28.090 1.00 71.00 288 ILE A O 1
ATOM 2166 N N . PHE A 1 289 ? 11.756 -32.553 26.688 1.00 71.75 289 PHE A N 1
ATOM 2167 C CA . PHE A 1 289 ? 11.329 -33.744 25.978 1.00 71.75 289 PHE A CA 1
ATOM 2168 C C . PHE A 1 289 ? 12.023 -33.839 24.625 1.00 71.75 289 PHE A C 1
ATOM 2170 O O . PHE A 1 289 ? 11.932 -32.947 23.777 1.00 71.75 289 PHE A O 1
ATOM 2177 N N . LYS A 1 290 ? 12.693 -34.964 24.402 1.00 75.00 290 LYS A N 1
ATOM 2178 C CA . LYS A 1 290 ? 13.378 -35.243 23.148 1.00 75.00 290 LYS A CA 1
ATOM 2179 C C . LYS A 1 290 ? 12.991 -36.629 22.674 1.00 75.00 290 LYS A C 1
ATOM 2181 O O . LYS A 1 290 ? 12.992 -37.586 23.438 1.00 75.00 290 LYS A O 1
ATOM 2186 N N . HIS A 1 291 ? 12.677 -36.754 21.399 1.00 70.75 291 HIS A N 1
ATOM 2187 C CA . HIS A 1 291 ? 12.397 -38.044 20.790 1.00 70.75 291 HIS A CA 1
ATOM 2188 C C . HIS A 1 291 ? 13.393 -38.294 19.665 1.00 70.75 291 HIS A C 1
ATOM 2190 O O . HIS A 1 291 ? 13.681 -37.397 18.873 1.00 70.75 291 HIS A O 1
ATOM 2196 N N . THR A 1 292 ? 13.961 -39.496 19.619 1.00 70.44 292 THR A N 1
ATOM 2197 C CA . THR A 1 292 ? 14.939 -39.887 18.604 1.00 70.44 292 THR A CA 1
ATOM 2198 C C . THR A 1 292 ? 14.580 -41.235 18.025 1.00 70.44 292 THR A C 1
ATOM 2200 O O . THR A 1 292 ? 14.227 -42.161 18.752 1.00 70.44 292 THR A O 1
ATOM 2203 N N . VAL A 1 293 ? 14.734 -41.361 16.715 1.00 67.62 293 VAL A N 1
ATOM 2204 C CA . VAL A 1 293 ? 14.564 -42.631 16.016 1.00 67.62 293 VAL A CA 1
ATOM 2205 C C . VAL A 1 293 ? 15.919 -43.118 15.545 1.00 67.62 293 VAL A C 1
ATOM 2207 O O . VAL A 1 293 ? 16.715 -42.357 14.994 1.00 67.62 293 VAL A O 1
ATOM 2210 N N . LEU A 1 294 ? 16.182 -44.392 15.804 1.00 67.38 294 LEU A N 1
ATOM 2211 C CA . LEU A 1 294 ? 17.377 -45.096 15.372 1.00 67.38 294 LEU A CA 1
ATOM 2212 C C . LEU A 1 294 ? 16.951 -46.164 14.373 1.00 67.38 294 LEU A C 1
ATOM 2214 O O . LEU A 1 294 ? 16.246 -47.106 14.734 1.00 67.38 294 LEU A O 1
ATOM 2218 N N . LEU A 1 295 ? 17.379 -46.013 13.125 1.00 64.50 295 LEU A N 1
ATOM 2219 C CA . LEU A 1 295 ? 17.222 -47.044 12.106 1.00 64.50 295 LEU A CA 1
ATOM 2220 C C . LEU A 1 295 ? 18.355 -48.065 12.278 1.00 64.50 295 LEU A C 1
ATOM 2222 O O . LEU A 1 295 ? 19.530 -47.695 12.263 1.00 64.50 295 LEU A O 1
ATOM 2226 N N . SER A 1 296 ? 18.017 -49.341 12.449 1.00 62.16 296 SER A N 1
ATOM 2227 C CA . SER A 1 296 ? 18.979 -50.445 12.465 1.00 62.16 296 SER A CA 1
ATOM 2228 C C . SER A 1 296 ? 18.651 -51.451 11.359 1.00 62.16 296 SER A C 1
ATOM 2230 O O . SER A 1 296 ? 17.504 -51.859 11.193 1.00 62.16 296 SER A O 1
ATOM 2232 N N . GLY A 1 297 ? 19.658 -51.896 10.604 1.00 53.59 297 GLY A N 1
ATOM 2233 C CA . GLY A 1 297 ? 19.517 -53.080 9.745 1.00 53.59 297 GLY A CA 1
ATOM 2234 C C . GLY A 1 297 ? 19.574 -52.869 8.232 1.00 53.59 297 GLY A C 1
ATOM 2235 O O . GLY A 1 297 ? 18.788 -53.480 7.519 1.00 53.59 297 GLY A O 1
ATOM 2236 N N . GLY A 1 298 ? 20.538 -52.099 7.726 1.00 50.44 298 GLY A N 1
ATOM 2237 C CA . GLY A 1 298 ? 21.022 -52.334 6.362 1.00 50.44 298 GLY A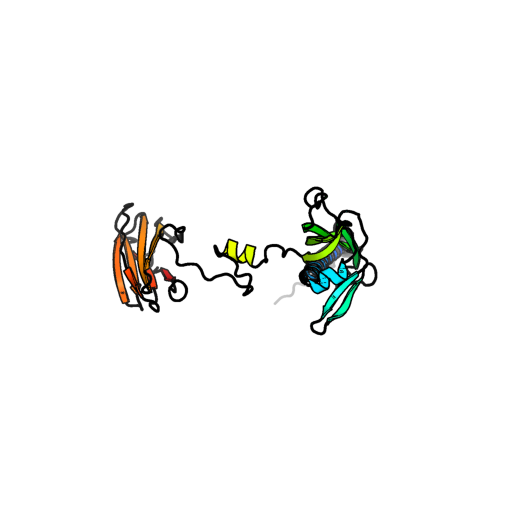 CA 1
ATOM 2238 C C . GLY A 1 298 ? 21.959 -53.546 6.355 1.00 50.44 298 GLY A C 1
ATOM 2239 O O . GLY A 1 298 ? 22.896 -53.589 7.150 1.00 50.44 298 GLY A O 1
ATOM 2240 N N . VAL A 1 299 ? 21.697 -54.537 5.500 1.00 49.38 299 VAL A N 1
ATOM 2241 C CA . VAL A 1 299 ? 22.642 -55.639 5.208 1.00 49.38 299 VAL A CA 1
ATOM 2242 C C . VAL A 1 299 ? 23.834 -55.161 4.370 1.00 49.38 299 VAL A C 1
ATOM 2244 O O . VAL A 1 299 ? 24.878 -55.807 4.385 1.00 49.38 299 VAL A O 1
ATOM 2247 N N . ASP A 1 300 ? 23.702 -54.000 3.728 1.00 46.88 300 ASP A N 1
ATOM 2248 C CA . ASP A 1 300 ? 24.768 -53.341 2.986 1.00 46.88 300 ASP A CA 1
ATOM 2249 C C . ASP A 1 300 ? 25.370 -52.198 3.811 1.00 46.88 300 ASP A C 1
ATOM 2251 O O . ASP A 1 300 ? 24.665 -51.348 4.363 1.00 46.88 300 ASP A O 1
ATOM 2255 N N . SER A 1 301 ? 26.700 -52.174 3.870 1.00 47.72 301 SER A N 1
ATOM 2256 C CA . SER A 1 301 ? 27.553 -51.214 4.585 1.00 47.72 301 SER A CA 1
ATOM 2257 C C . SER A 1 301 ? 27.404 -49.745 4.158 1.00 47.72 301 SER A C 1
ATOM 2259 O O . SER A 1 301 ? 28.118 -48.890 4.681 1.00 47.72 301 SER A O 1
ATOM 2261 N N . ASP A 1 302 ? 26.492 -49.447 3.233 1.00 48.28 302 ASP A N 1
ATOM 2262 C CA . ASP A 1 302 ? 26.305 -48.124 2.631 1.00 48.28 302 ASP A CA 1
ATOM 2263 C C . ASP A 1 302 ? 25.275 -47.271 3.385 1.00 48.28 302 ASP A C 1
ATOM 2265 O O . ASP A 1 302 ? 25.341 -46.041 3.367 1.00 48.28 302 ASP A O 1
ATOM 2269 N N . CYS A 1 303 ? 24.387 -47.897 4.165 1.00 45.06 303 CYS A N 1
ATOM 2270 C CA . CYS A 1 303 ? 23.692 -47.183 5.230 1.00 45.06 303 CYS A CA 1
ATOM 2271 C C . CYS A 1 303 ? 24.652 -47.061 6.409 1.00 45.06 303 CYS A C 1
ATOM 2273 O O . CYS A 1 303 ? 24.686 -47.937 7.274 1.00 45.06 303 CYS A O 1
ATOM 2275 N N . VAL A 1 304 ? 25.437 -45.979 6.452 1.00 45.91 304 VAL A N 1
ATOM 2276 C CA . VAL A 1 304 ? 26.216 -45.620 7.642 1.00 45.91 304 VAL A CA 1
ATOM 2277 C C . VAL A 1 304 ? 25.294 -45.735 8.856 1.00 45.91 304 VAL A C 1
ATOM 2279 O O . VAL A 1 304 ? 24.346 -44.963 9.018 1.00 45.91 304 VAL A O 1
ATOM 2282 N N . SER A 1 305 ? 25.552 -46.734 9.697 1.00 46.81 305 SER A N 1
ATOM 2283 C CA . SER A 1 305 ? 24.904 -46.916 10.987 1.00 46.81 305 SER A CA 1
ATOM 2284 C C . SER A 1 305 ? 25.116 -45.636 11.798 1.00 46.81 305 SER A C 1
ATOM 2286 O O . SER A 1 305 ? 26.207 -45.418 12.326 1.00 46.81 305 SER A O 1
ATOM 2288 N N . GLY A 1 306 ? 24.128 -44.742 11.845 1.00 47.16 306 GLY A N 1
ATOM 2289 C CA . GLY A 1 306 ? 24.332 -43.454 12.516 1.00 47.16 306 GLY A CA 1
ATOM 2290 C C . GLY A 1 306 ? 23.354 -42.327 12.210 1.00 47.16 306 GLY A C 1
ATOM 2291 O O . GLY A 1 306 ? 23.441 -41.287 12.857 1.00 47.16 306 GLY A O 1
ATOM 2292 N N . GLY A 1 307 ? 22.410 -42.494 11.282 1.00 47.09 307 GLY A N 1
ATOM 2293 C CA . GLY A 1 307 ? 21.339 -41.516 11.099 1.00 47.09 307 GLY A CA 1
ATOM 2294 C C . GLY A 1 307 ? 20.372 -41.526 12.285 1.00 47.09 307 GLY A C 1
ATOM 2295 O O . GLY A 1 307 ? 19.372 -42.232 12.245 1.00 47.09 307 GLY A O 1
ATOM 2296 N N . SER A 1 308 ? 20.664 -40.768 13.343 1.00 54.62 308 SER A N 1
ATOM 2297 C CA . SER A 1 308 ? 19.697 -40.456 14.396 1.00 54.62 308 SER A CA 1
ATOM 2298 C C . SER A 1 308 ? 19.116 -39.073 14.136 1.00 54.62 308 SER A C 1
ATOM 2300 O O . SER A 1 308 ? 19.863 -38.092 14.121 1.00 54.62 308 SER A O 1
ATOM 2302 N N . PHE A 1 309 ? 17.804 -38.971 13.963 1.00 55.12 309 PHE A N 1
ATOM 2303 C CA . PHE A 1 309 ? 17.130 -37.677 13.976 1.00 55.12 309 PHE A CA 1
ATOM 2304 C C . PHE A 1 309 ? 16.495 -37.453 15.336 1.00 55.12 309 PHE A C 1
ATOM 2306 O O . PHE A 1 309 ? 15.953 -38.376 15.939 1.00 55.12 309 PHE A O 1
ATOM 2313 N N . SER A 1 310 ? 16.571 -36.218 15.816 1.00 55.09 310 SER A N 1
ATOM 2314 C CA . SER A 1 310 ? 15.978 -35.816 17.076 1.00 55.09 310 SER A CA 1
ATOM 2315 C C . SER A 1 310 ? 14.985 -34.694 16.841 1.00 55.09 310 SER A C 1
ATOM 2317 O O . SER A 1 310 ? 15.355 -33.658 16.291 1.00 55.09 310 SER A O 1
ATOM 2319 N N . VAL A 1 311 ? 13.767 -34.863 17.342 1.00 56.59 311 VAL A N 1
ATOM 2320 C CA . VAL A 1 311 ? 12.828 -33.757 17.522 1.00 56.59 311 VAL A CA 1
ATOM 2321 C C . VAL A 1 311 ? 12.859 -33.375 18.994 1.00 56.59 311 VAL A C 1
ATOM 2323 O O . VAL A 1 311 ? 12.579 -34.198 19.867 1.00 56.59 311 VAL A O 1
ATOM 2326 N N . GLU A 1 312 ? 13.251 -32.136 19.261 1.00 52.91 312 GLU A N 1
ATOM 2327 C CA . GLU A 1 312 ? 13.182 -31.538 20.588 1.00 52.91 312 GLU A CA 1
ATOM 2328 C C . GLU A 1 312 ? 11.877 -30.748 20.677 1.00 52.91 312 GLU A C 1
ATOM 2330 O O . GLU A 1 312 ? 11.636 -29.828 19.893 1.00 52.91 312 GLU A O 1
ATOM 2335 N N . LEU A 1 313 ? 11.001 -31.167 21.586 1.00 56.34 313 LEU A N 1
ATOM 2336 C CA . LEU A 1 313 ? 9.773 -30.457 21.912 1.00 56.34 313 LEU A CA 1
ATOM 2337 C C . LEU A 1 313 ? 10.015 -29.772 23.248 1.00 56.34 313 LEU A C 1
ATOM 2339 O O . LEU A 1 313 ? 10.029 -30.416 24.299 1.00 56.34 313 LEU A O 1
ATOM 2343 N N . ASP A 1 314 ? 10.217 -28.459 23.200 1.00 53.47 314 ASP A N 1
ATOM 2344 C CA . ASP A 1 314 ? 10.320 -27.669 24.415 1.00 53.47 314 ASP A CA 1
ATOM 2345 C C . ASP A 1 314 ? 8.924 -27.450 25.016 1.00 53.47 314 ASP A C 1
ATOM 2347 O O . ASP A 1 314 ? 8.167 -26.546 24.641 1.00 53.47 314 ASP A O 1
ATOM 2351 N N . LEU A 1 315 ? 8.573 -28.329 25.952 1.00 52.94 315 LEU A N 1
ATOM 2352 C CA . LEU A 1 315 ? 7.300 -28.311 26.662 1.00 52.94 315 LEU A CA 1
ATOM 2353 C C . LEU A 1 315 ? 7.186 -27.151 27.661 1.00 52.94 315 LEU A C 1
ATOM 2355 O O . LEU A 1 315 ? 6.080 -26.904 28.145 1.00 52.94 315 LEU A O 1
ATOM 2359 N N . LEU A 1 316 ? 8.263 -26.392 27.932 1.00 44.84 316 LEU A N 1
ATOM 2360 C CA . LEU A 1 316 ? 8.208 -25.195 28.789 1.00 44.84 316 LEU A CA 1
ATOM 2361 C C . LEU A 1 316 ? 7.196 -24.157 28.291 1.00 44.84 316 LEU A C 1
ATOM 2363 O O . LEU A 1 316 ? 6.679 -23.380 29.091 1.00 44.84 316 LEU A O 1
ATOM 2367 N N . ASN A 1 317 ? 6.902 -24.156 26.988 1.00 46.09 317 ASN A N 1
ATOM 2368 C CA . ASN A 1 317 ? 5.935 -23.247 26.374 1.00 46.09 317 ASN A CA 1
ATOM 2369 C C . ASN A 1 317 ? 4.548 -23.876 26.139 1.00 46.09 317 ASN A C 1
ATOM 2371 O O . ASN A 1 317 ? 3.647 -23.178 25.667 1.00 46.09 317 ASN A O 1
ATOM 2375 N N . MET A 1 318 ? 4.370 -25.173 26.428 1.00 46.50 318 MET A N 1
ATOM 2376 C CA . MET A 1 318 ? 3.105 -25.903 26.227 1.00 46.50 318 MET A CA 1
ATOM 2377 C C . MET A 1 318 ? 2.319 -26.141 27.532 1.00 46.50 318 MET A C 1
ATOM 2379 O O . MET A 1 318 ? 1.105 -26.331 27.452 1.00 46.50 318 MET A O 1
ATOM 2383 N N . LEU A 1 319 ? 2.986 -26.094 28.698 1.00 43.53 319 LEU A N 1
ATOM 2384 C CA . LEU A 1 319 ? 2.427 -26.236 30.060 1.00 43.53 319 LEU A CA 1
ATOM 2385 C C . LEU A 1 319 ? 2.551 -24.946 30.890 1.00 43.53 319 LEU A C 1
ATOM 2387 O O . LEU A 1 319 ? 1.559 -24.531 31.524 1.00 43.53 319 LEU A O 1
#

Secondary structure (DSSP, 8-state):
--------PPPHHHHHHHHHHHHHHHHHHHHHHHHHHHHHHHHHHHHHHHHHHHHHHHHHTSHHHHHHHHTT--TTS-EEE-EEEEE-TTS-EEEEEETTT-EETTTTEEEEEEEEE--GGG---TT-SEEEEEEEEEEE--SSSSS-SEEEEEEEEEEEE-TTS-EEEEEE--TTTSHHHHHHHTT--EETTTTEEPPPP---TTS----------BTTB---EEEEEEEEEE-TTSEEEEEEEEEESSSEEEEEEEETTEEEEEEEE-SS--------EEEETTPPEEEEEEEE--SSTTS-TT-EEEEEE-GGGT-

Sequence (319 aa):
MKILKNRSGFSLIEILIAIGLMGALSAWMMNIFTQQTKNEKTTATNMDIDSLGQEIRNIVADGSSCEKTFKGINPNIPSAVKEIQKVLSDGTIQKRFTANEKKIGNSGVMITGYDLKTDETYLIPKGQKVGETVLIVNYDRGKMVLGAKLKTFKIPISVSVDDSGNILSCNALASTTNLASLCNALGRSVNTAGKKCNPPSVYVKGDTPIHQKQYQHCEGGMGSAEHVLDSWTADGAGTAKISWTGIANDTSVTWRVYKNNDIVATIPGSGISSDVQSRDVEVKKGDIFKHTVLLSGGVDSDCVSGGSFSVELDLLNML

pLDDT: mean 77.45, std 17.76, range [39.66, 97.94]

Radius of gyration: 33.31 Å; chains: 1; bounding box: 90×74×84 Å

Foldseek 3Di:
DDDDPDPPDDDPVVVVVVVVVVVVVVVVVVVVVLVVQQAVLQVQLVVQVVVVLVVLQVQQQPFLQVCVQFFQHFLDDWDWRAFRWHQDPVRDIDRPAGAPDFQDDPSRKGFNTKTWHDDPVFDQPQPAQKTKIKIKTWIQSDDSHPDDRIDIDIWMKIFGADNVRGGPIIHTDPPCPQLQSVQVVVVFHADPVVSHTDQDDQDDWPPDWPQDFDFDDAPPDPKGKGKTFPTKHDDPQQKMWTWIFIAIAPFWKWKFKDKQNDTPDIDTDDYNDSDGDIDTDIDGQPIKIKMWMFTDDDPDCRPPRDPIDMDTDNCNSND